Protein AF-0000000075691808 (afdb_homodimer)

Secondary structure (DSSP, 8-state):
-------TT-SEEEEEESS--GGG---TT---SEEEEEESS-EEE-TTTTTT-TT--EEEEEEEEEEE-TTSEES-TT--EEEEEEEEEEEE-TT-EES---SEEEE-TTEEE-TTSEE--TT--EEEE-TT-----GGGEET-TT--EEE-/-------TT-SEEEEEESS--GGG---TT---SEEEEEESS-EEE-TTTTTT-TT--EEEEEEEEEEE-TTSEES-TT--EEEEEEEEEEEE-TT-EES---SEEEE-TTEEE-TTSEE--TT--EEEE-TT-----GGGEET-TT--EEE-

Sequence (304 aa):
MSYLPKFSKLDSIAIYSNSDISDLLNFKGFQAKDIFISTSSPLTIHNGTFNNMKKLNSLIIKSNKIVFKEGSVVNCKELVTFDPSSDDAVVFEANSIKNIGILEFKIQPNFQLEIGSFSKCSELENITLARGVTTFSGGYFLDCEKMRNVKTMSYLPKFSKLDSIAIYSNSDISDLLNFKGFQAKDIFISTSSPLTIHNGTFNNMKKLNSLIIKSNKIVFKEGSVVNCKELVTFDPSSDDAVVFEANSIKNIGILEFKIQPNFQLEIGSFSKCSELENITLARGVTTFSGGYFLDCEKMRNVKT

Radius of gyration: 23.04 Å; Cα contacts (8 Å, |Δi|>4): 943; chains: 2; bounding box: 29×69×46 Å

Foldseek 3Di:
DLDPPLQLPAAEDEEEEADECQVNAACQNRAYQEYHYEYAAEHEQDARRAEQNQRHAADEYEYQEYEQDANRHENNANHAHDHYDHPAAYEQDANSHENYNHQEDEDEQRYHADFNSYECNQNHAEYEYDPNNDDDDPRSYYNNVNHDYYYD/DPPPDQLLPAAEDEEEEQDECQVVAACQNHAYQEYHYEYAAEHEQDARRAEQNQRHAADEYEYQEYEQDANRHENNANHAHDHYDHPAAYEQDANSHENYNHQEEEDEQRYHADFNSYECNQNHAEYEYDPNRDDDDPRSYYNNVNHDYYYD

Nearest PDB structures (foldseek):
  3v47-assembly1_B  TM=4.851E-01  e=1.013E+00  Danio rerio
  5z14-assembly1_B  TM=5.023E-01  e=1.382E+00  Homo sapiens
  3w3k-assembly1_A  TM=5.464E-01  e=3.516E+00  Homo sapiens
  3v47-assembly1_B  TM=4.722E-01  e=3.526E-01  Danio rerio
  3w3k-assembly1_A  TM=5.091E-01  e=1.746E+00  Homo sapiens

Structure (mmCIF, N/CA/C/O backbone):
data_AF-000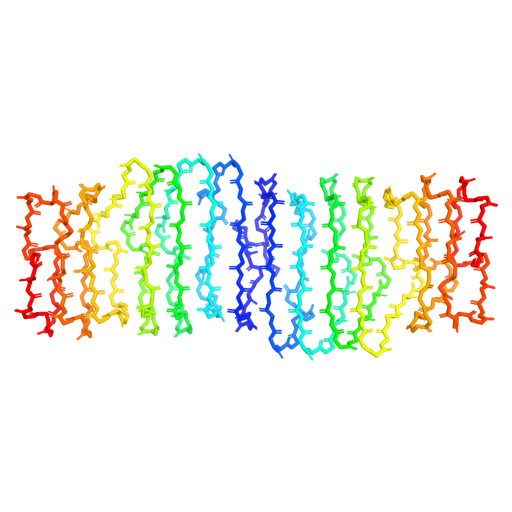0000075691808-model_v1
#
loop_
_entity.id
_entity.type
_entity.pdbx_description
1 polymer 'Surface antigen BspA-like'
#
loop_
_atom_site.group_PDB
_atom_site.id
_atom_site.type_symbol
_atom_site.label_atom_id
_atom_site.label_alt_id
_atom_site.label_comp_id
_atom_site.label_asym_id
_atom_site.label_entity_id
_atom_site.label_seq_id
_atom_site.pdbx_PDB_ins_code
_atom_site.Cartn_x
_atom_site.Cartn_y
_atom_site.Cartn_z
_atom_site.occupancy
_atom_site.B_iso_or_equiv
_atom_site.auth_seq_id
_atom_site.auth_comp_id
_atom_site.auth_asym_id
_atom_site.auth_atom_id
_atom_site.pdbx_PDB_model_num
ATOM 1 N N . MET A 1 1 ? 9.656 -9.461 12.188 1 26.88 1 MET A N 1
ATOM 2 C CA . MET A 1 1 ? 8.312 -9.734 11.68 1 26.88 1 MET A CA 1
ATOM 3 C C . MET A 1 1 ? 7.594 -8.438 11.328 1 26.88 1 MET A C 1
ATOM 5 O O . MET A 1 1 ? 7.324 -7.609 12.195 1 26.88 1 MET A O 1
ATOM 9 N N . SER A 1 2 ? 7.961 -7.82 10.227 1 33.53 2 SER A N 1
ATOM 10 C CA . SER A 1 2 ? 7.629 -6.551 9.586 1 33.53 2 SER A CA 1
ATOM 11 C C . SER A 1 2 ? 6.133 -6.438 9.32 1 33.53 2 SER A C 1
ATOM 13 O O . SER A 1 2 ? 5.598 -7.145 8.469 1 33.53 2 SER A O 1
ATOM 15 N N . TYR A 1 3 ? 5.281 -6.477 10.375 1 33.66 3 TYR A N 1
ATOM 16 C CA . TYR A 1 3 ? 3.826 -6.598 10.344 1 33.66 3 TYR A CA 1
ATOM 17 C C . TYR A 1 3 ? 3.199 -5.477 9.531 1 33.66 3 TYR A C 1
ATOM 19 O O . TYR A 1 3 ? 3.518 -4.301 9.727 1 33.66 3 TYR A O 1
ATOM 27 N N . LEU A 1 4 ? 3.031 -5.641 8.297 1 43.03 4 LEU A N 1
ATOM 28 C CA . LEU A 1 4 ? 1.992 -4.789 7.727 1 43.03 4 LEU A CA 1
ATOM 29 C C . LEU A 1 4 ? 0.822 -4.641 8.695 1 43.03 4 LEU A C 1
ATOM 31 O O . LEU A 1 4 ? 0.415 -5.605 9.336 1 43.03 4 LEU A O 1
ATOM 35 N N . PRO A 1 5 ? 0.653 -3.469 9.25 1 45 5 PRO A N 1
ATOM 36 C CA . PRO A 1 5 ? -0.492 -3.369 10.156 1 45 5 PRO A CA 1
ATOM 37 C C . PRO A 1 5 ? -1.674 -4.227 9.719 1 45 5 PRO A C 1
ATOM 39 O O . PRO A 1 5 ? -1.776 -4.582 8.539 1 45 5 PRO A O 1
ATOM 42 N N . LYS A 1 6 ? -2.172 -5.035 10.797 1 48.06 6 LYS A N 1
ATOM 43 C CA . LYS A 1 6 ? -3.402 -5.805 10.641 1 48.06 6 LYS A CA 1
ATOM 44 C C . LYS A 1 6 ? -4.453 -5.012 9.867 1 48.06 6 LYS A C 1
ATOM 46 O O . LYS A 1 6 ? -5.074 -4.098 10.414 1 48.06 6 LYS A O 1
ATOM 51 N N . PHE A 1 7 ? -4.23 -4.789 8.469 1 51.69 7 PHE A N 1
ATOM 52 C CA . PHE A 1 7 ? -5.062 -4.047 7.535 1 51.69 7 PHE A CA 1
ATOM 53 C C . PHE A 1 7 ? -6.363 -4.789 7.258 1 51.69 7 PHE A C 1
ATOM 55 O O . PHE A 1 7 ? -6.797 -4.895 6.109 1 51.69 7 PHE A O 1
ATOM 62 N N . SER A 1 8 ? -6.977 -5.402 8.375 1 55.66 8 SER A N 1
ATOM 63 C CA . SER A 1 8 ? -8.203 -6.168 8.18 1 55.66 8 SER A CA 1
ATOM 64 C C . SER A 1 8 ? -9.273 -5.328 7.496 1 55.66 8 SER A C 1
ATOM 66 O O . SER A 1 8 ? -10.32 -5.848 7.094 1 55.66 8 SER A O 1
ATOM 68 N N . LYS A 1 9 ? -8.891 -4.082 7.219 1 65.44 9 LYS A N 1
ATOM 69 C CA . LYS A 1 9 ? -10.008 -3.295 6.719 1 65.44 9 LYS A CA 1
ATOM 70 C C . LYS A 1 9 ? -9.609 -2.48 5.492 1 65.44 9 LYS A C 1
ATOM 72 O O . LYS A 1 9 ? -10.273 -1.509 5.137 1 65.44 9 LYS A O 1
ATOM 77 N N . LEU A 1 10 ? -8.586 -2.994 4.777 1 81.88 10 LEU A N 1
ATOM 78 C CA . LEU A 1 10 ? -8.172 -2.209 3.621 1 81.88 10 LEU A CA 1
ATOM 79 C C . LEU A 1 10 ? -8.836 -2.721 2.348 1 81.88 10 LEU A C 1
ATOM 81 O O . LEU A 1 10 ? -9.109 -3.918 2.225 1 81.88 10 LEU A O 1
ATOM 85 N N . ASP A 1 11 ? -9.258 -1.823 1.478 1 89.5 11 ASP A N 1
ATOM 86 C CA . ASP A 1 11 ? -9.844 -2.242 0.209 1 89.5 11 ASP A CA 1
ATOM 87 C C . ASP A 1 11 ? -8.766 -2.576 -0.815 1 89.5 11 ASP A C 1
ATOM 89 O O . ASP A 1 11 ? -8.727 -3.686 -1.35 1 89.5 11 ASP A O 1
ATOM 93 N N . SER A 1 12 ? -7.902 -1.617 -1.017 1 93.88 12 SER A N 1
ATOM 94 C CA . SER A 1 12 ? -6.844 -1.866 -1.991 1 93.88 12 SER A CA 1
ATOM 95 C C . SER A 1 12 ? -5.496 -1.371 -1.483 1 93.88 12 SER A C 1
ATOM 97 O O . SER A 1 12 ? -5.422 -0.343 -0.806 1 93.88 12 SER A O 1
ATOM 99 N N . ILE A 1 13 ? -4.484 -2.119 -1.791 1 91.75 13 ILE A N 1
ATOM 100 C CA . ILE A 1 13 ? -3.109 -1.702 -1.533 1 91.75 13 ILE A CA 1
ATOM 101 C C . ILE A 1 13 ? -2.262 -1.909 -2.787 1 91.75 13 ILE A C 1
ATOM 103 O O . ILE A 1 13 ? -2.393 -2.928 -3.469 1 91.75 13 ILE A O 1
ATOM 107 N N . ALA A 1 14 ? -1.524 -0.911 -3.107 1 93.44 14 ALA A N 1
ATOM 108 C CA . ALA A 1 14 ? -0.555 -0.998 -4.195 1 93.44 14 ALA A CA 1
ATOM 109 C C . ALA A 1 14 ? 0.857 -0.698 -3.699 1 93.44 14 ALA A C 1
ATOM 111 O O . ALA A 1 14 ? 1.073 0.277 -2.977 1 93.44 14 ALA A O 1
ATOM 112 N N . ILE A 1 15 ? 1.809 -1.571 -4.066 1 92.56 15 ILE A N 1
ATOM 113 C CA . ILE A 1 15 ? 3.205 -1.435 -3.664 1 92.56 15 ILE A CA 1
ATOM 114 C C . ILE A 1 15 ? 4.094 -1.371 -4.902 1 92.56 15 ILE A C 1
ATOM 116 O O . ILE A 1 15 ? 4.004 -2.229 -5.785 1 92.56 15 ILE A O 1
ATOM 120 N N . TYR A 1 16 ? 4.902 -0.389 -4.941 1 93.38 16 TYR A N 1
ATOM 121 C CA . TYR A 1 16 ? 5.91 -0.248 -5.988 1 93.38 16 TYR A CA 1
ATOM 122 C C . TYR A 1 16 ? 7.309 -0.177 -5.391 1 93.38 16 TYR A C 1
ATOM 124 O O . TYR A 1 16 ? 7.535 0.525 -4.402 1 93.38 16 TYR A O 1
ATOM 132 N N . SER A 1 17 ? 8.219 -1.007 -5.957 1 92.62 17 SER A N 1
ATOM 133 C CA . SER A 1 17 ? 9.594 -0.989 -5.477 1 92.62 17 SER A CA 1
ATOM 134 C C . SER A 1 17 ? 10.578 -1.231 -6.613 1 92.62 17 SER A C 1
ATOM 136 O O . SER A 1 17 ? 10.234 -1.864 -7.617 1 92.62 17 SER A O 1
ATOM 138 N N . ASN A 1 18 ? 11.727 -0.662 -6.434 1 90 18 ASN A N 1
ATOM 139 C CA . ASN A 1 18 ? 12.805 -0.974 -7.363 1 90 18 ASN A CA 1
ATOM 140 C C . ASN A 1 18 ? 13.773 -1.995 -6.777 1 90 18 ASN A C 1
ATOM 142 O O . ASN A 1 18 ? 14.688 -2.457 -7.465 1 90 18 ASN A O 1
ATOM 146 N N . SER A 1 19 ? 13.508 -2.307 -5.543 1 88.25 19 SER A N 1
ATOM 147 C CA . SER A 1 19 ? 14.391 -3.24 -4.852 1 88.25 19 SER A CA 1
ATOM 148 C C . SER A 1 19 ? 13.68 -4.555 -4.543 1 88.25 19 SER A C 1
ATOM 150 O O . SER A 1 19 ? 12.484 -4.695 -4.812 1 88.25 19 SER A O 1
ATOM 152 N N . ASP A 1 20 ? 14.516 -5.562 -4.145 1 90.06 20 ASP A N 1
ATOM 153 C CA . ASP A 1 20 ? 13.953 -6.824 -3.684 1 90.06 20 ASP A CA 1
ATOM 154 C C . ASP A 1 20 ? 13.172 -6.637 -2.385 1 90.06 20 ASP A C 1
ATOM 156 O O . ASP A 1 20 ? 13.727 -6.199 -1.375 1 90.06 20 ASP A O 1
ATOM 160 N N . ILE A 1 21 ? 11.852 -6.969 -2.5 1 88.69 21 ILE A N 1
ATOM 161 C CA . ILE A 1 21 ? 11.031 -6.777 -1.312 1 88.69 21 ILE A CA 1
ATOM 162 C C . ILE A 1 21 ? 10.5 -8.125 -0.833 1 88.69 21 ILE A C 1
ATOM 164 O O . ILE A 1 21 ? 9.492 -8.188 -0.117 1 88.69 21 ILE A O 1
ATOM 168 N N . SER A 1 22 ? 11.156 -9.219 -1.211 1 91.25 22 SER A N 1
ATOM 169 C CA . SER A 1 22 ? 10.703 -10.57 -0.905 1 91.25 22 SER A CA 1
ATOM 170 C C . SER A 1 22 ? 10.531 -10.766 0.597 1 91.25 22 SER A C 1
ATOM 172 O O . SER A 1 22 ? 9.523 -11.32 1.042 1 91.25 22 SER A O 1
ATOM 174 N N . ASP A 1 23 ? 11.43 -10.312 1.334 1 86.75 23 ASP A N 1
ATOM 175 C CA . ASP A 1 23 ? 11.453 -10.57 2.77 1 86.75 23 ASP A CA 1
ATOM 176 C C . ASP A 1 23 ? 10.555 -9.594 3.523 1 86.75 23 ASP A C 1
ATOM 178 O O . ASP A 1 23 ? 10.359 -9.727 4.734 1 86.75 23 ASP A O 1
ATOM 182 N N . LEU A 1 24 ? 10 -8.688 2.75 1 81.69 24 LEU A N 1
ATOM 183 C CA . LEU A 1 24 ? 9.195 -7.656 3.391 1 81.69 24 LEU A CA 1
ATOM 184 C C . LEU A 1 24 ? 7.707 -7.98 3.27 1 81.69 24 LEU A C 1
ATOM 186 O O . LEU A 1 24 ? 6.883 -7.426 4.004 1 81.69 24 LEU A O 1
ATOM 190 N N . LEU A 1 25 ? 7.406 -8.797 2.363 1 84.88 25 LEU A N 1
ATOM 191 C CA . LEU A 1 25 ? 6 -9.07 2.086 1 84.88 25 LEU A CA 1
ATOM 192 C C . LEU A 1 25 ? 5.438 -10.094 3.068 1 84.88 25 LEU A C 1
ATOM 194 O O . LEU A 1 25 ? 5.953 -11.211 3.17 1 84.88 25 LEU A O 1
ATOM 198 N N . ASN A 1 26 ? 4.418 -9.734 3.805 1 84.62 26 ASN A N 1
ATOM 199 C CA . ASN A 1 26 ? 3.643 -10.617 4.664 1 84.62 26 ASN A CA 1
ATOM 200 C C . ASN A 1 26 ? 2.201 -10.141 4.809 1 84.62 26 ASN A C 1
ATOM 202 O O . ASN A 1 26 ? 1.918 -9.242 5.602 1 84.62 26 ASN A O 1
ATOM 206 N N . PHE A 1 27 ? 1.309 -10.781 4.164 1 84.81 27 PHE A N 1
ATOM 207 C CA . PHE A 1 27 ? -0.092 -10.375 4.145 1 84.81 27 PHE A CA 1
ATOM 208 C C . PHE A 1 27 ? -0.962 -11.391 4.871 1 84.81 27 PHE A C 1
ATOM 210 O O . PHE A 1 27 ? -2.188 -11.375 4.742 1 84.81 27 PHE A O 1
ATOM 217 N N . LYS A 1 28 ? -0.277 -12.227 5.574 1 82.5 28 LYS A N 1
ATOM 218 C CA . LYS A 1 28 ? -1.015 -13.297 6.238 1 82.5 28 LYS A CA 1
ATOM 219 C C . LYS A 1 28 ? -2.135 -12.734 7.109 1 82.5 28 LYS A C 1
ATOM 221 O O . LYS A 1 28 ? -1.884 -11.938 8.016 1 82.5 28 LYS A O 1
ATOM 226 N N . GLY A 1 29 ? -3.346 -13.164 6.785 1 76.25 29 GLY A N 1
ATOM 227 C CA . GLY A 1 29 ? -4.492 -12.773 7.59 1 76.25 29 GLY A CA 1
ATOM 228 C C . GLY A 1 29 ? -4.957 -11.352 7.316 1 76.25 29 GLY A C 1
ATOM 229 O O . GLY A 1 29 ? -5.855 -10.852 7.996 1 76.25 29 GLY A O 1
ATOM 230 N N . PHE A 1 30 ? -4.34 -10.727 6.406 1 76.69 30 PHE A N 1
ATOM 231 C CA . PHE A 1 30 ? -4.762 -9.383 6.023 1 76.69 30 PHE A CA 1
ATOM 232 C C . PHE A 1 30 ? -6.105 -9.422 5.309 1 76.69 30 PHE A C 1
ATOM 234 O O . PHE A 1 30 ? -6.43 -10.406 4.633 1 76.69 30 PHE A O 1
ATOM 241 N N . GLN A 1 31 ? -6.898 -8.445 5.531 1 80.62 31 GLN A N 1
ATOM 242 C CA . GLN A 1 31 ? -8.227 -8.43 4.938 1 80.62 31 GLN A CA 1
ATOM 243 C C . GLN A 1 31 ? -8.312 -7.406 3.809 1 80.62 31 GLN A C 1
ATOM 245 O O . GLN A 1 31 ? -9.266 -6.625 3.746 1 80.62 31 GLN A O 1
ATOM 250 N N . ALA A 1 32 ? -7.375 -7.324 2.924 1 86.88 32 ALA A N 1
ATOM 251 C CA . ALA A 1 32 ? -7.457 -6.477 1.738 1 86.88 32 ALA A CA 1
ATOM 252 C C . ALA A 1 32 ? -8.195 -7.184 0.606 1 86.88 32 ALA A C 1
ATOM 254 O O . ALA A 1 32 ? -8.094 -8.406 0.455 1 86.88 32 ALA A O 1
ATOM 255 N N . LYS A 1 33 ? -8.914 -6.383 -0.136 1 92.81 33 LYS A N 1
ATOM 256 C CA . LYS A 1 33 ? -9.672 -6.93 -1.261 1 92.81 33 LYS A CA 1
ATOM 257 C C . LYS A 1 33 ? -8.797 -7.023 -2.512 1 92.81 33 LYS A C 1
ATOM 259 O O . LYS A 1 33 ? -8.828 -8.031 -3.219 1 92.81 33 LYS A O 1
ATOM 264 N N . ASP A 1 34 ? -8.062 -5.898 -2.791 1 95.88 34 ASP A N 1
ATOM 265 C CA . ASP A 1 34 ? -7.211 -5.859 -3.975 1 95.88 34 ASP A CA 1
ATOM 266 C C . ASP A 1 34 ? -5.762 -5.551 -3.598 1 95.88 34 ASP A C 1
ATOM 268 O O . ASP A 1 34 ? -5.496 -4.586 -2.879 1 95.88 34 ASP A O 1
ATOM 272 N N . ILE A 1 35 ? -4.844 -6.363 -4.031 1 95.12 35 ILE A N 1
ATOM 273 C CA . ILE A 1 35 ? -3.418 -6.141 -3.803 1 95.12 35 ILE A CA 1
ATOM 274 C C . ILE A 1 35 ? -2.684 -6.07 -5.141 1 95.12 35 ILE A C 1
ATOM 276 O O . ILE A 1 35 ? -2.85 -6.949 -5.992 1 95.12 35 ILE A O 1
ATOM 280 N N . PHE A 1 36 ? -2.043 -5.02 -5.352 1 97.31 36 PHE A N 1
ATOM 281 C CA . PHE A 1 36 ? -1.165 -4.828 -6.5 1 97.31 36 PHE A CA 1
ATOM 282 C C . PHE A 1 36 ? 0.281 -4.656 -6.051 1 97.31 36 PHE A C 1
ATOM 284 O O . PHE A 1 36 ? 0.581 -3.805 -5.215 1 97.31 36 PHE A O 1
ATOM 291 N N . ILE A 1 37 ? 1.238 -5.5 -6.594 1 95.75 37 ILE A N 1
ATOM 292 C CA . ILE A 1 37 ? 2.662 -5.41 -6.285 1 95.75 37 ILE A CA 1
ATOM 293 C C . ILE A 1 37 ? 3.463 -5.312 -7.582 1 95.75 37 ILE A C 1
ATOM 295 O O . ILE A 1 37 ? 3.291 -6.129 -8.492 1 95.75 37 ILE A O 1
ATOM 299 N N . SER A 1 38 ? 4.316 -4.359 -7.707 1 96.94 38 SER A N 1
ATOM 300 C CA . SER A 1 38 ? 5.223 -4.219 -8.844 1 96.94 38 SER A CA 1
ATOM 301 C C . SER A 1 38 ? 6.645 -3.92 -8.383 1 96.94 38 SER A C 1
ATOM 303 O O . SER A 1 38 ? 6.871 -2.961 -7.641 1 96.94 38 SER A O 1
ATOM 305 N N . THR A 1 39 ? 7.609 -4.734 -8.742 1 95.56 39 THR A N 1
ATOM 306 C CA . THR A 1 39 ? 9.016 -4.5 -8.438 1 95.56 39 THR A CA 1
ATOM 307 C C . THR A 1 39 ? 9.891 -4.824 -9.648 1 95.56 39 THR A C 1
ATOM 309 O O . THR A 1 39 ? 9.539 -5.684 -10.461 1 95.56 39 THR A O 1
ATOM 312 N N . SER A 1 40 ? 10.977 -4.109 -9.828 1 95.12 40 SER A N 1
ATOM 313 C CA . SER A 1 40 ? 11.914 -4.363 -10.922 1 95.12 40 SER A CA 1
ATOM 314 C C . SER A 1 40 ? 12.938 -5.422 -10.531 1 95.12 40 SER A C 1
ATOM 316 O O . SER A 1 40 ? 13.797 -5.789 -11.336 1 95.12 40 SER A O 1
ATOM 318 N N . SER A 1 41 ? 12.891 -5.91 -9.359 1 94.69 41 SER A N 1
ATOM 319 C CA . SER A 1 41 ? 13.773 -6.941 -8.836 1 94.69 41 SER A CA 1
ATOM 320 C C . SER A 1 41 ? 13.062 -8.289 -8.742 1 94.69 41 SER A C 1
ATOM 322 O O . SER A 1 41 ? 11.836 -8.344 -8.742 1 94.69 41 SER A O 1
ATOM 324 N N . PRO A 1 42 ? 13.906 -9.367 -8.766 1 97.44 42 PRO A N 1
ATOM 325 C CA . PRO A 1 42 ? 13.266 -10.664 -8.562 1 97.44 42 PRO A CA 1
ATOM 326 C C . PRO A 1 42 ? 12.461 -10.727 -7.262 1 97.44 42 PRO A C 1
ATOM 328 O O . PRO A 1 42 ? 12.875 -10.148 -6.254 1 97.44 42 PRO A O 1
ATOM 331 N N . LEU A 1 43 ? 11.375 -11.344 -7.352 1 97.25 43 LEU A N 1
ATOM 332 C CA . LEU A 1 43 ? 10.461 -11.414 -6.215 1 97.25 43 LEU A CA 1
ATOM 333 C C . LEU A 1 43 ? 10.172 -12.859 -5.836 1 97.25 43 LEU A C 1
ATOM 335 O O . LEU A 1 43 ? 9.719 -13.648 -6.672 1 97.25 43 LEU A O 1
ATOM 339 N N . THR A 1 44 ? 10.508 -13.195 -4.652 1 98.44 44 THR A N 1
ATOM 340 C CA . THR A 1 44 ? 10.117 -14.484 -4.09 1 98.44 44 THR A CA 1
ATOM 341 C C . THR A 1 44 ? 8.945 -14.312 -3.125 1 98.44 44 THR A C 1
ATOM 343 O O . THR A 1 44 ? 9.023 -13.531 -2.174 1 98.44 44 THR A O 1
ATOM 346 N N . ILE A 1 45 ? 7.832 -14.938 -3.434 1 97.88 45 ILE A N 1
ATOM 347 C CA . ILE A 1 45 ? 6.715 -15.008 -2.496 1 97.88 45 ILE A CA 1
ATOM 348 C C . ILE A 1 45 ? 6.902 -16.203 -1.56 1 97.88 45 ILE A C 1
ATOM 350 O O . ILE A 1 45 ? 6.73 -17.359 -1.967 1 97.88 45 ILE A O 1
ATOM 354 N N . HIS A 1 46 ? 7.133 -15.914 -0.329 1 96.69 46 HIS A N 1
ATOM 355 C CA . HIS A 1 46 ? 7.496 -16.953 0.629 1 96.69 46 HIS A CA 1
ATOM 356 C C . HIS A 1 46 ? 6.262 -17.641 1.19 1 96.69 46 HIS A C 1
ATOM 358 O O . HIS A 1 46 ? 5.137 -17.188 0.979 1 96.69 46 HIS A O 1
ATOM 364 N N . ASN A 1 47 ? 6.586 -18.75 1.874 1 97.62 47 ASN A N 1
ATOM 365 C CA . ASN A 1 47 ? 5.523 -19.469 2.557 1 97.62 47 ASN A CA 1
ATOM 366 C C . ASN A 1 47 ? 4.719 -18.562 3.475 1 97.62 47 ASN A C 1
ATOM 368 O O . ASN A 1 47 ? 5.289 -17.75 4.211 1 97.62 47 ASN A O 1
ATOM 372 N N . GLY A 1 48 ? 3.412 -18.562 3.229 1 95.88 48 GLY A N 1
ATOM 373 C CA . GLY A 1 48 ? 2.518 -17.875 4.148 1 95.88 48 GLY A CA 1
ATOM 374 C C . GLY A 1 48 ? 2.236 -16.453 3.742 1 95.88 48 GLY A C 1
ATOM 375 O O . GLY A 1 48 ? 1.396 -15.781 4.348 1 95.88 48 GLY A O 1
ATOM 376 N N . THR A 1 49 ? 2.846 -15.922 2.707 1 93.12 49 THR A N 1
ATOM 377 C CA . THR A 1 49 ? 2.773 -14.508 2.369 1 93.12 49 THR A CA 1
ATOM 378 C C . THR A 1 49 ? 1.324 -14.07 2.178 1 93.12 49 THR A C 1
ATOM 380 O O . THR A 1 49 ? 0.903 -13.039 2.717 1 93.12 49 THR A O 1
ATOM 383 N N . PHE A 1 50 ? 0.463 -14.898 1.471 1 94.69 50 PHE A N 1
ATOM 384 C CA . PHE A 1 50 ? -0.924 -14.531 1.213 1 94.69 50 PHE A CA 1
ATOM 385 C C . PHE A 1 50 ? -1.877 -15.555 1.81 1 94.69 50 PHE A C 1
ATOM 387 O O . PHE A 1 50 ? -2.922 -15.852 1.227 1 94.69 50 PHE A O 1
ATOM 394 N N . ASN A 1 51 ? -1.502 -16.141 2.961 1 95.06 51 ASN A N 1
ATOM 395 C CA . ASN A 1 51 ? -2.314 -17.203 3.537 1 95.06 51 ASN A CA 1
ATOM 396 C C . ASN A 1 51 ? -3.523 -16.641 4.281 1 95.06 51 ASN A C 1
ATOM 398 O O . 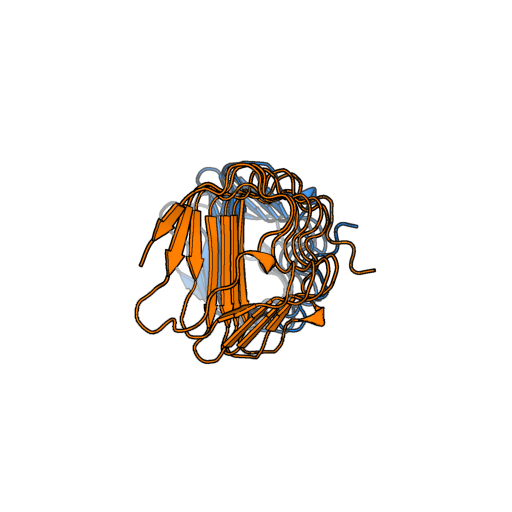ASN A 1 51 ? -3.406 -15.664 5.023 1 95.06 51 ASN A O 1
ATOM 402 N N . ASN A 1 52 ? -4.691 -17.25 4.074 1 94.5 52 ASN A N 1
ATOM 403 C CA . ASN A 1 52 ? -5.93 -17.016 4.809 1 94.5 52 ASN A CA 1
ATOM 404 C C . ASN A 1 52 ? -6.434 -15.594 4.605 1 94.5 52 ASN A C 1
ATOM 406 O O . ASN A 1 52 ? -6.902 -14.953 5.551 1 94.5 52 ASN A O 1
ATOM 410 N N . MET A 1 53 ? -6.215 -15.125 3.428 1 91.5 53 MET A N 1
ATOM 411 C CA . MET A 1 53 ? -6.816 -13.844 3.051 1 91.5 53 MET A CA 1
ATOM 412 C C . MET A 1 53 ? -8.219 -14.047 2.492 1 91.5 53 MET A C 1
ATOM 414 O O . MET A 1 53 ? -8.406 -14.109 1.275 1 91.5 53 MET A O 1
ATOM 418 N N . LYS A 1 54 ? -9.188 -14.102 3.342 1 91 54 LYS A N 1
ATOM 419 C CA . LYS A 1 54 ? -10.539 -14.562 3.031 1 91 54 LYS A CA 1
ATOM 420 C C . LYS A 1 54 ? -11.266 -13.555 2.145 1 91 54 LYS A C 1
ATOM 422 O O . LYS A 1 54 ? -12.188 -13.922 1.409 1 91 54 LYS A O 1
ATOM 427 N N . LYS A 1 55 ? -10.797 -12.32 2.213 1 91.75 55 LYS A N 1
ATOM 428 C CA . LYS A 1 55 ? -11.516 -11.297 1.465 1 91.75 55 LYS A CA 1
ATOM 429 C C . LYS A 1 55 ? -10.758 -10.906 0.195 1 91.75 55 LYS A C 1
ATOM 431 O O . LYS A 1 55 ? -11.25 -10.109 -0.603 1 91.75 55 LYS A O 1
ATOM 436 N N . LEU A 1 56 ? -9.609 -11.477 -0.057 1 94.62 56 LEU A N 1
ATOM 437 C CA . LEU A 1 56 ? -8.805 -11.109 -1.218 1 94.62 56 LEU A CA 1
ATOM 438 C C . LEU A 1 56 ? -9.492 -11.539 -2.512 1 94.62 56 LEU A C 1
ATOM 440 O O . LEU A 1 56 ? -9.742 -12.727 -2.725 1 94.62 56 LEU A O 1
ATOM 444 N N . ASN A 1 57 ? -9.766 -10.531 -3.361 1 97.25 57 ASN A N 1
ATOM 445 C CA . ASN A 1 57 ? -10.461 -10.781 -4.621 1 97.25 57 ASN A CA 1
ATOM 446 C C . ASN A 1 57 ? -9.508 -10.719 -5.809 1 97.25 57 ASN A C 1
ATOM 448 O O . ASN A 1 57 ? -9.664 -11.469 -6.773 1 97.25 57 ASN A O 1
ATOM 452 N N . SER A 1 58 ? -8.578 -9.797 -5.699 1 98.19 58 SER A N 1
ATOM 453 C CA . SER A 1 58 ? -7.648 -9.586 -6.809 1 98.19 58 SER A CA 1
ATOM 454 C C . SER A 1 58 ? -6.211 -9.484 -6.312 1 98.19 58 SER A C 1
ATOM 456 O O . SER A 1 58 ? -5.914 -8.719 -5.391 1 98.19 58 SER A O 1
ATOM 458 N N . LEU A 1 59 ? -5.34 -10.328 -6.883 1 98.25 59 LEU A N 1
ATOM 459 C CA . LEU A 1 59 ? -3.902 -10.312 -6.637 1 98.25 59 LEU A CA 1
ATOM 460 C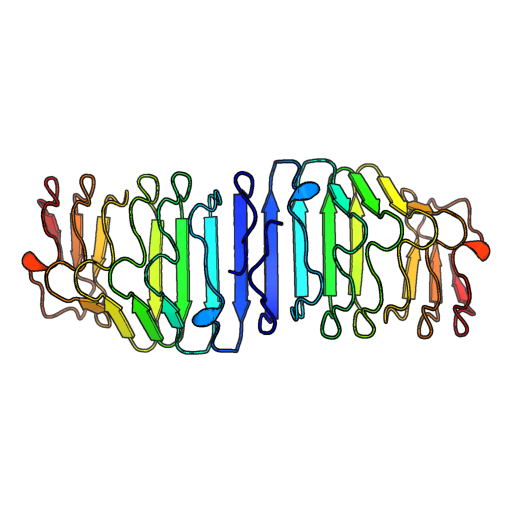 C . LEU A 1 59 ? -3.125 -10.188 -7.941 1 98.25 59 LEU A C 1
ATOM 462 O O . LEU A 1 59 ? -3.066 -11.141 -8.727 1 98.25 59 LEU A O 1
ATOM 466 N N . ILE A 1 60 ? -2.562 -9.008 -8.203 1 98.69 60 ILE A N 1
ATOM 467 C CA . ILE A 1 60 ? -1.773 -8.734 -9.398 1 98.69 60 ILE A CA 1
ATOM 468 C C . ILE A 1 60 ? -0.32 -8.477 -9.008 1 98.69 60 ILE A C 1
ATOM 470 O O . ILE A 1 60 ? -0.039 -7.598 -8.188 1 98.69 60 ILE A O 1
ATOM 474 N N . ILE A 1 61 ? 0.592 -9.234 -9.539 1 98.69 61 ILE A N 1
ATOM 475 C CA . ILE A 1 61 ? 2.012 -9.125 -9.227 1 98.69 61 ILE A CA 1
ATOM 476 C C . ILE A 1 61 ? 2.818 -8.992 -10.516 1 98.69 61 ILE A C 1
ATOM 478 O O . ILE A 1 61 ? 2.641 -9.773 -11.453 1 98.69 61 ILE A O 1
ATOM 482 N N . LYS A 1 62 ? 3.67 -8.031 -10.578 1 98.56 62 LYS A N 1
ATOM 483 C CA . LYS A 1 62 ? 4.605 -7.832 -11.68 1 98.56 62 LYS A CA 1
ATOM 484 C C . LYS A 1 62 ? 6.043 -7.754 -11.18 1 98.56 62 LYS A C 1
ATOM 486 O O . LYS A 1 62 ? 6.34 -7.012 -10.242 1 98.56 62 LYS A O 1
ATOM 491 N N . SER A 1 63 ? 6.867 -8.531 -11.711 1 98.31 63 SER A N 1
ATOM 492 C CA . SER A 1 63 ? 8.289 -8.539 -11.383 1 98.31 63 SER A CA 1
ATOM 493 C C . SER A 1 63 ? 9.117 -9.109 -12.531 1 98.31 63 SER A C 1
ATOM 495 O O . SER A 1 63 ? 8.57 -9.633 -13.5 1 98.31 63 SER A O 1
ATOM 497 N N . ASN A 1 64 ? 10.398 -8.82 -12.492 1 97.56 64 ASN A N 1
ATOM 498 C CA . ASN A 1 64 ? 11.234 -9.398 -13.539 1 97.56 64 ASN A CA 1
ATOM 499 C C . ASN A 1 64 ? 11.273 -10.922 -13.461 1 97.56 64 ASN A C 1
ATOM 501 O O . ASN A 1 64 ? 11.367 -11.602 -14.484 1 97.56 64 ASN A O 1
ATOM 505 N N . LYS A 1 65 ? 11.203 -11.43 -12.289 1 98.62 65 LYS A N 1
ATOM 506 C CA . LYS A 1 65 ? 11.07 -12.852 -12.008 1 98.62 65 LYS A CA 1
ATOM 507 C C . LYS A 1 65 ? 10.266 -13.086 -10.727 1 98.62 65 LYS A C 1
ATOM 509 O O . LYS A 1 65 ? 10.469 -12.391 -9.727 1 98.62 65 LYS A O 1
ATOM 514 N N . ILE A 1 66 ? 9.328 -14.047 -10.781 1 98.81 66 ILE A N 1
ATOM 515 C CA . ILE A 1 66 ? 8.523 -14.352 -9.602 1 98.81 66 ILE A CA 1
ATOM 516 C C . ILE A 1 66 ? 8.688 -15.828 -9.234 1 98.81 66 ILE A C 1
ATOM 518 O O . ILE A 1 66 ? 8.625 -16.703 -10.102 1 98.81 66 ILE A O 1
ATOM 522 N N . VAL A 1 67 ? 8.945 -16.062 -7.984 1 98.94 67 VAL A N 1
ATOM 523 C CA . VAL A 1 67 ? 8.945 -17.438 -7.477 1 98.94 67 VAL A CA 1
ATOM 524 C C . VAL A 1 67 ? 7.906 -17.578 -6.371 1 98.94 67 VAL A C 1
ATOM 526 O O . VAL A 1 67 ? 7.992 -16.922 -5.34 1 98.94 67 VAL A O 1
ATOM 529 N N . PHE A 1 68 ? 6.906 -18.422 -6.617 1 98.94 68 PHE A N 1
ATOM 530 C CA . PHE A 1 68 ? 5.973 -18.797 -5.566 1 98.94 68 PHE A CA 1
ATOM 531 C C . PHE A 1 68 ? 6.457 -20.047 -4.832 1 98.94 68 PHE A C 1
ATOM 533 O O . PHE A 1 68 ? 6.473 -21.141 -5.398 1 98.94 68 PHE A O 1
ATOM 540 N N . LYS A 1 69 ? 6.766 -19.859 -3.568 1 98.81 69 LYS A N 1
ATOM 541 C CA . LYS A 1 69 ? 7.215 -21 -2.754 1 98.81 69 LYS A CA 1
ATOM 542 C C . LYS A 1 69 ? 6.031 -21.828 -2.264 1 98.81 69 LYS A C 1
ATOM 544 O O . LYS A 1 69 ? 4.883 -21.391 -2.357 1 98.81 69 LYS A O 1
ATOM 549 N N . GLU A 1 70 ? 6.383 -22.984 -1.778 1 98.69 70 GLU A N 1
ATOM 550 C CA . GLU A 1 70 ? 5.352 -23.844 -1.201 1 98.69 70 GLU A CA 1
ATOM 551 C C . GLU A 1 70 ? 4.523 -23.078 -0.165 1 98.69 70 GLU A C 1
ATOM 553 O O . GLU A 1 70 ? 5.074 -22.391 0.689 1 98.69 70 GLU A O 1
ATOM 558 N N . GLY A 1 71 ? 3.209 -23.062 -0.349 1 98.62 71 GLY A N 1
ATOM 559 C CA . GLY A 1 71 ? 2.297 -22.5 0.628 1 98.62 71 GLY A CA 1
ATOM 560 C C . GLY A 1 71 ? 2.223 -20.984 0.562 1 98.62 71 GLY A C 1
ATOM 561 O O . GLY A 1 71 ? 1.798 -20.328 1.521 1 98.62 71 GLY A O 1
ATOM 562 N N . SER A 1 72 ? 2.6 -20.359 -0.49 1 98.12 72 SER A N 1
ATOM 563 C CA . SER A 1 72 ? 2.699 -18.906 -0.551 1 98.12 72 SER A CA 1
ATOM 564 C C . SER A 1 72 ? 1.323 -18.266 -0.686 1 98.12 72 SER A C 1
ATOM 566 O O . SER A 1 72 ? 1.08 -17.188 -0.141 1 98.12 72 SER A O 1
ATOM 568 N N . VAL A 1 73 ? 0.32 -18.906 -1.422 1 98.31 73 VAL A N 1
ATOM 569 C CA . VAL A 1 73 ? -1.039 -18.391 -1.598 1 98.31 73 VAL A CA 1
ATOM 570 C C . VAL A 1 73 ? -2.043 -19.5 -1.261 1 98.31 73 VAL A C 1
ATOM 572 O O . VAL A 1 73 ? -2.367 -20.328 -2.107 1 98.31 73 VAL A O 1
ATOM 575 N N . VAL A 1 74 ? -2.512 -19.422 -0.006 1 98.25 74 VAL A N 1
ATOM 576 C CA . VAL A 1 74 ? -3.311 -20.547 0.484 1 98.25 74 VAL A CA 1
ATOM 577 C C . VAL A 1 74 ? -4.598 -20.031 1.118 1 98.25 74 VAL A C 1
ATOM 579 O O . VAL A 1 74 ? -4.574 -19.047 1.87 1 98.25 74 VAL A O 1
ATOM 582 N N . ASN A 1 75 ? -5.719 -20.609 0.821 1 97.81 75 ASN A N 1
ATOM 583 C CA . ASN A 1 75 ? -7.012 -20.375 1.457 1 97.81 75 ASN A CA 1
ATOM 584 C C . ASN A 1 75 ? -7.508 -18.953 1.218 1 97.81 75 ASN A C 1
ATOM 586 O O . ASN A 1 75 ? -7.973 -18.297 2.145 1 97.81 75 ASN A O 1
ATOM 590 N N . CYS A 1 76 ? -7.332 -18.516 -0.015 1 97 76 CYS A N 1
ATOM 591 C CA . CYS A 1 76 ? -7.941 -17.281 -0.5 1 97 76 CYS A CA 1
ATOM 592 C C . CYS A 1 76 ? -9.148 -17.578 -1.382 1 97 76 CYS A C 1
ATOM 594 O O . CYS A 1 76 ? -9.109 -17.344 -2.592 1 97 76 CYS A O 1
ATOM 596 N N . LYS A 1 77 ? -10.172 -17.984 -0.792 1 96.5 77 LYS A N 1
ATOM 597 C CA . LYS A 1 77 ? -11.297 -18.594 -1.496 1 96.5 77 LYS A CA 1
ATOM 598 C C . LYS A 1 77 ? -12.031 -17.578 -2.357 1 96.5 77 LYS A C 1
ATOM 600 O O . LYS A 1 77 ? -12.719 -17.938 -3.314 1 96.5 77 LYS A O 1
ATOM 605 N N . GLU A 1 78 ? -11.898 -16.297 -2.031 1 96.69 78 GLU A N 1
ATOM 606 C CA . GLU A 1 78 ? -12.578 -15.273 -2.811 1 96.69 78 GLU A CA 1
ATOM 607 C C . GLU A 1 78 ? -11.664 -14.695 -3.885 1 96.69 78 GLU A C 1
ATOM 609 O O . GLU A 1 78 ? -12.055 -13.773 -4.605 1 96.69 78 GLU A O 1
ATOM 614 N N . LEU A 1 79 ? -10.5 -15.227 -4.062 1 98 79 LEU A N 1
ATOM 615 C CA . LEU A 1 79 ? -9.539 -14.75 -5.051 1 98 79 LEU A CA 1
ATOM 616 C C . LEU A 1 79 ? -9.922 -15.227 -6.449 1 98 79 LEU A C 1
ATOM 618 O O . LEU A 1 79 ? -9.648 -16.375 -6.82 1 98 79 LEU A O 1
ATOM 622 N N . VAL A 1 80 ? -10.414 -14.336 -7.23 1 97.81 80 VAL A N 1
ATOM 623 C CA . VAL A 1 80 ? -10.883 -14.727 -8.555 1 97.81 80 VAL A CA 1
ATOM 624 C C . VAL A 1 80 ? -9.945 -14.18 -9.625 1 97.81 80 VAL A C 1
ATOM 626 O O . VAL A 1 80 ? -9.914 -14.688 -10.75 1 97.81 80 VAL A O 1
ATOM 629 N N . THR A 1 81 ? -9.305 -13.016 -9.312 1 98.25 81 THR A N 1
ATOM 630 C CA . THR A 1 81 ? -8.305 -12.469 -10.219 1 98.25 81 THR A CA 1
ATOM 631 C C . THR A 1 81 ? -6.898 -12.711 -9.68 1 98.25 81 THR A C 1
ATOM 633 O O . THR A 1 81 ? -6.48 -12.086 -8.711 1 98.25 81 THR A O 1
ATOM 636 N N . PHE A 1 82 ? -6.254 -13.711 -10.203 1 98.69 82 PHE A N 1
ATOM 637 C CA . PHE A 1 82 ? -4.867 -14.055 -9.898 1 98.69 82 PHE A CA 1
ATOM 638 C C . PHE A 1 82 ? -3.988 -13.914 -11.133 1 98.69 82 PHE A C 1
ATOM 640 O O . PHE A 1 82 ? -4.02 -14.766 -12.023 1 98.69 82 PHE A O 1
ATOM 647 N N . ASP A 1 83 ? -3.145 -12.828 -11.164 1 98.62 83 ASP A N 1
ATOM 648 C CA . ASP A 1 83 ? -2.436 -12.469 -12.383 1 98.62 83 ASP A CA 1
ATOM 649 C C . ASP A 1 83 ? -0.97 -12.148 -12.094 1 98.62 83 ASP A C 1
ATOM 651 O O . ASP A 1 83 ? -0.614 -10.984 -11.883 1 98.62 83 ASP A O 1
ATOM 655 N N . PRO A 1 84 ? -0.149 -13.164 -12 1 98.81 84 PRO A N 1
ATOM 656 C CA . PRO A 1 84 ? 1.299 -12.938 -11.969 1 98.81 84 PRO A CA 1
ATOM 657 C C . PRO A 1 84 ? 1.891 -12.75 -13.367 1 98.81 84 PRO A C 1
ATOM 659 O O . PRO A 1 84 ? 1.566 -13.5 -14.289 1 98.81 84 PRO A O 1
ATOM 662 N N . SER A 1 85 ? 2.705 -11.742 -13.5 1 98.5 85 SER A N 1
ATOM 663 C CA . SER A 1 85 ? 3.336 -11.461 -14.781 1 98.5 85 SER A CA 1
ATOM 664 C C . SER A 1 85 ? 4.824 -11.172 -14.617 1 98.5 85 SER A C 1
ATOM 666 O O . SER A 1 85 ? 5.223 -10.492 -13.672 1 98.5 85 SER A O 1
ATOM 668 N N . SER A 1 86 ? 5.621 -11.758 -15.461 1 98.56 86 SER A N 1
ATOM 669 C CA . SER A 1 86 ? 7.07 -11.555 -15.438 1 98.56 86 SER A CA 1
ATOM 670 C C . SER A 1 86 ? 7.648 -11.578 -16.844 1 98.56 86 SER A C 1
ATOM 672 O O . SER A 1 86 ? 7.152 -12.297 -17.719 1 98.56 86 SER A O 1
ATOM 674 N N . ASP A 1 87 ? 8.742 -10.766 -17 1 95.25 87 ASP A N 1
ATOM 675 C CA . ASP A 1 87 ? 9.445 -10.781 -18.281 1 95.25 87 ASP A CA 1
ATOM 676 C C . ASP A 1 87 ? 10.352 -12 -18.391 1 95.25 87 ASP A C 1
ATOM 678 O O . ASP A 1 87 ? 10.688 -12.422 -19.5 1 95.25 87 ASP A O 1
ATOM 682 N N . ASP A 1 88 ? 10.688 -12.539 -17.297 1 97.94 88 ASP A N 1
ATOM 683 C CA . ASP A 1 88 ? 11.617 -13.672 -17.281 1 97.94 88 ASP A CA 1
ATOM 684 C C . ASP A 1 88 ? 10.883 -14.977 -17 1 97.94 88 ASP A C 1
ATOM 686 O O . ASP A 1 88 ? 10.547 -15.727 -17.906 1 97.94 88 ASP A O 1
ATOM 690 N N . ALA A 1 89 ? 10.5 -15.164 -15.766 1 98.69 89 ALA A N 1
ATOM 691 C CA . ALA A 1 89 ? 9.852 -16.438 -15.438 1 98.69 89 ALA A CA 1
ATOM 692 C C . ALA A 1 89 ? 8.938 -16.281 -14.227 1 98.69 89 ALA A C 1
ATOM 694 O O . ALA A 1 89 ? 9.203 -15.477 -13.336 1 98.69 89 ALA A O 1
ATOM 695 N N . VAL A 1 90 ? 7.848 -17.031 -14.234 1 98.81 90 VAL A N 1
ATOM 696 C CA . VAL A 1 90 ? 7.027 -17.266 -13.055 1 98.81 90 VAL A CA 1
ATOM 697 C C . VAL A 1 90 ? 7.109 -18.734 -12.656 1 98.81 90 VAL A C 1
ATOM 699 O O . VAL A 1 90 ? 6.68 -19.609 -13.406 1 98.81 90 VAL A O 1
ATOM 702 N N . VAL A 1 91 ? 7.691 -18.969 -11.484 1 98.94 91 VAL A N 1
ATOM 703 C CA . VAL A 1 91 ? 7.918 -20.328 -11 1 98.94 91 VAL A CA 1
ATOM 704 C C . VAL A 1 91 ? 6.895 -20.656 -9.914 1 98.94 91 VAL A C 1
ATOM 706 O O . VAL A 1 91 ? 6.762 -19.938 -8.93 1 98.94 91 VAL A O 1
ATOM 709 N N . PHE A 1 92 ? 6.168 -21.734 -10.109 1 98.88 92 PHE A N 1
ATOM 710 C CA . PHE A 1 92 ? 5.25 -22.25 -9.109 1 98.88 92 PHE A CA 1
ATOM 711 C C . PHE A 1 92 ? 5.777 -23.562 -8.523 1 98.88 92 PHE A C 1
ATOM 713 O O . PHE A 1 92 ? 5.719 -24.609 -9.172 1 98.88 92 PHE A O 1
ATOM 720 N N . GLU A 1 93 ? 6.223 -23.5 -7.281 1 98.81 93 GLU A N 1
ATOM 721 C CA . GLU A 1 93 ? 6.664 -24.719 -6.613 1 98.81 93 GLU A CA 1
ATOM 722 C C . GLU A 1 93 ? 5.48 -25.609 -6.262 1 98.81 93 GLU A C 1
ATOM 724 O O . GLU A 1 93 ? 4.328 -25.188 -6.328 1 98.81 93 GLU A O 1
ATOM 729 N N . ALA A 1 94 ? 5.816 -26.875 -5.953 1 98.5 94 ALA A N 1
ATOM 730 C CA . ALA A 1 94 ? 4.77 -27.812 -5.539 1 98.5 94 ALA A CA 1
ATOM 731 C C . ALA A 1 94 ? 3.975 -27.25 -4.363 1 98.5 94 ALA A C 1
ATOM 733 O O . ALA A 1 94 ? 4.551 -26.688 -3.424 1 98.5 94 ALA A O 1
ATOM 734 N N . ASN A 1 95 ? 2.617 -27.203 -4.441 1 98.19 95 ASN A N 1
ATOM 735 C CA . ASN A 1 95 ? 1.686 -26.781 -3.402 1 98.19 95 ASN A CA 1
ATOM 736 C C . ASN A 1 95 ? 1.809 -25.281 -3.119 1 98.19 95 ASN A C 1
ATOM 738 O O . ASN A 1 95 ? 1.535 -24.844 -2.006 1 98.19 95 ASN A O 1
ATOM 742 N N . SER A 1 96 ? 2.287 -24.547 -4.055 1 98.81 96 SER A N 1
ATOM 743 C CA . SER A 1 96 ? 2.455 -23.109 -3.818 1 98.81 96 SER A CA 1
ATOM 744 C C . SER A 1 96 ? 1.11 -22.391 -3.781 1 98.81 96 SER A C 1
ATOM 746 O O . SER A 1 96 ? 0.905 -21.484 -2.967 1 98.81 96 SER A O 1
ATOM 748 N N . ILE A 1 97 ? 0.167 -22.812 -4.656 1 98.88 97 ILE A N 1
ATOM 749 C CA . ILE A 1 97 ? -1.162 -22.219 -4.738 1 98.88 97 ILE A CA 1
ATOM 750 C C . ILE A 1 97 ? -2.215 -23.25 -4.328 1 98.88 97 ILE A C 1
ATOM 752 O O . ILE A 1 97 ? -2.34 -24.297 -4.957 1 98.88 97 ILE A O 1
ATOM 756 N N . LYS A 1 98 ? -2.93 -22.953 -3.273 1 98.62 98 LYS A N 1
ATOM 757 C CA . LYS A 1 98 ? -3.863 -23.953 -2.766 1 98.62 98 LYS A CA 1
ATOM 758 C C . LYS A 1 98 ? -5.195 -23.312 -2.379 1 98.62 98 LYS A C 1
ATOM 760 O O . LYS A 1 98 ? -5.227 -22.328 -1.637 1 98.62 98 LYS A O 1
ATOM 765 N N . ASN A 1 99 ? -6.281 -23.828 -2.885 1 98.44 99 ASN A N 1
ATOM 766 C CA . ASN A 1 99 ? -7.625 -23.5 -2.426 1 98.44 99 ASN A CA 1
ATOM 767 C C . ASN A 1 99 ? -7.938 -22.031 -2.627 1 98.44 99 ASN A C 1
ATOM 769 O O . ASN A 1 99 ? -8.336 -21.328 -1.686 1 98.44 99 ASN A O 1
ATOM 773 N N . ILE A 1 100 ? -7.812 -21.531 -3.891 1 98.38 100 ILE A N 1
ATOM 774 C CA . ILE A 1 100 ? -8.203 -20.172 -4.238 1 98.38 100 ILE A CA 1
ATOM 775 C C . ILE A 1 100 ? -9.414 -20.203 -5.164 1 98.38 100 ILE A C 1
ATOM 777 O O . ILE A 1 100 ? -9.836 -21.281 -5.613 1 98.38 100 ILE A O 1
ATOM 781 N N . GLY A 1 101 ? -9.953 -19.094 -5.469 1 97.88 101 GLY A N 1
ATOM 782 C CA . GLY A 1 101 ? -11.289 -19.047 -6.047 1 97.88 101 GLY A CA 1
ATOM 783 C C . GLY A 1 101 ? -11.289 -18.781 -7.539 1 97.88 101 GLY A C 1
ATOM 784 O O . GLY A 1 101 ? -12.305 -18.391 -8.109 1 97.88 101 GLY A O 1
ATOM 785 N N . ILE A 1 102 ? -10.227 -19.016 -8.227 1 97.94 102 ILE A N 1
ATOM 786 C CA . ILE A 1 102 ? -10.156 -18.703 -9.648 1 97.94 102 ILE A CA 1
ATOM 787 C C . ILE A 1 102 ? -11.031 -19.672 -10.438 1 97.94 102 ILE A C 1
ATOM 789 O O . ILE A 1 102 ? -11.117 -20.859 -10.102 1 97.94 102 ILE A O 1
ATOM 793 N N . LEU A 1 103 ? -11.664 -19.219 -11.477 1 97.31 103 LEU A N 1
ATOM 794 C CA . LEU A 1 103 ? -12.5 -20.016 -12.359 1 97.31 103 LEU A CA 1
ATOM 795 C C . LEU A 1 103 ? -11.703 -20.5 -13.57 1 97.31 103 LEU A C 1
ATOM 797 O O . LEU A 1 103 ? -12 -21.547 -14.148 1 97.31 103 LEU A O 1
ATOM 801 N N . GLU A 1 104 ? -10.789 -19.703 -13.977 1 97.06 104 GLU A N 1
ATOM 802 C CA . GLU A 1 104 ? -9.938 -20 -15.125 1 97.06 104 GLU A CA 1
ATOM 803 C C . GLU A 1 104 ? -8.484 -19.641 -14.844 1 97.06 104 GLU A C 1
ATOM 805 O O . GLU A 1 104 ? -8.203 -18.781 -14.008 1 97.06 104 GLU A O 1
ATOM 810 N N . PHE A 1 105 ? -7.57 -20.359 -15.43 1 97.81 105 PHE A N 1
ATOM 811 C CA . PHE A 1 105 ? -6.145 -20.062 -15.336 1 97.81 105 PHE A CA 1
ATOM 812 C C . PHE A 1 105 ? -5.469 -20.219 -16.688 1 97.81 105 PHE A C 1
ATOM 814 O O . PHE A 1 105 ? -5.609 -21.25 -17.359 1 97.81 105 PHE A O 1
ATOM 821 N N . LYS A 1 106 ? -4.844 -19.156 -17.125 1 97.56 106 LYS A N 1
ATOM 822 C CA . LYS A 1 106 ? -4.145 -19.156 -18.406 1 97.56 106 LYS A CA 1
ATOM 823 C C . LYS A 1 106 ? -2.645 -19.375 -18.219 1 97.56 106 LYS A C 1
ATOM 825 O O . LYS A 1 106 ? -1.957 -18.531 -17.641 1 97.56 106 LYS A O 1
ATOM 830 N N . ILE A 1 107 ? -2.158 -20.469 -18.703 1 98.06 107 ILE A N 1
ATOM 831 C CA . ILE A 1 107 ? -0.741 -20.797 -18.594 1 98.06 107 ILE A CA 1
ATOM 832 C C . ILE A 1 107 ? 0.048 -20.062 -19.672 1 98.06 107 ILE A C 1
ATOM 834 O O . ILE A 1 107 ? -0.281 -20.141 -20.859 1 98.06 107 ILE A O 1
ATOM 838 N N . GLN A 1 108 ? 1.022 -19.312 -19.203 1 98.06 108 GLN A N 1
ATOM 839 C CA . GLN A 1 108 ? 1.891 -18.562 -20.094 1 98.06 108 GLN A CA 1
ATOM 840 C C . GLN A 1 108 ? 3.162 -19.344 -20.422 1 98.06 108 GLN A C 1
ATOM 842 O O . GLN A 1 108 ? 3.547 -20.25 -19.672 1 98.06 108 GLN A O 1
ATOM 847 N N . PRO A 1 109 ? 3.85 -19.031 -21.484 1 97.81 109 PRO A N 1
ATOM 848 C CA . PRO A 1 109 ? 5.031 -19.781 -21.891 1 97.81 109 PRO A CA 1
ATOM 849 C C . PRO A 1 109 ? 6.164 -19.719 -20.875 1 97.81 109 PRO A C 1
ATOM 851 O O . PRO A 1 109 ? 6.973 -20.641 -20.781 1 97.81 109 PRO A O 1
ATOM 854 N N . ASN A 1 110 ? 6.176 -18.609 -20.141 1 98.12 110 ASN A N 1
ATOM 855 C CA . ASN A 1 110 ? 7.289 -18.469 -19.219 1 98.12 110 ASN A CA 1
ATOM 856 C C . ASN A 1 110 ? 6.93 -18.984 -17.828 1 98.12 110 ASN A C 1
ATOM 858 O O . ASN A 1 110 ? 7.652 -18.734 -16.859 1 98.12 110 ASN A O 1
ATOM 862 N N . PHE A 1 111 ? 5.828 -19.703 -17.766 1 98.62 111 PHE A N 1
ATOM 863 C CA . PHE A 1 111 ? 5.477 -20.328 -16.484 1 98.62 111 PHE A CA 1
ATOM 864 C C . PHE A 1 111 ? 6.203 -21.656 -16.297 1 98.62 111 PHE A C 1
ATOM 866 O O . PHE A 1 111 ? 6.34 -22.422 -17.25 1 98.62 111 PHE A O 1
ATOM 873 N N . GLN A 1 112 ? 6.707 -21.844 -15.117 1 98.69 112 GLN A N 1
ATOM 874 C CA . GLN A 1 112 ? 7.262 -23.125 -14.68 1 98.69 112 GLN A CA 1
ATOM 875 C C . GLN A 1 112 ? 6.441 -23.719 -13.547 1 98.69 112 GLN A C 1
ATOM 877 O O . GLN A 1 112 ? 6.484 -23.234 -12.414 1 98.69 112 GLN A O 1
ATOM 882 N N . LEU A 1 113 ? 5.762 -24.75 -13.828 1 98.56 113 LEU A N 1
ATOM 883 C CA . LEU A 1 113 ? 4.855 -25.359 -12.859 1 98.56 113 LEU A CA 1
ATOM 884 C C . LEU A 1 113 ? 5.375 -26.719 -12.414 1 98.56 113 LEU A C 1
ATOM 886 O O . LEU A 1 113 ? 5.668 -27.57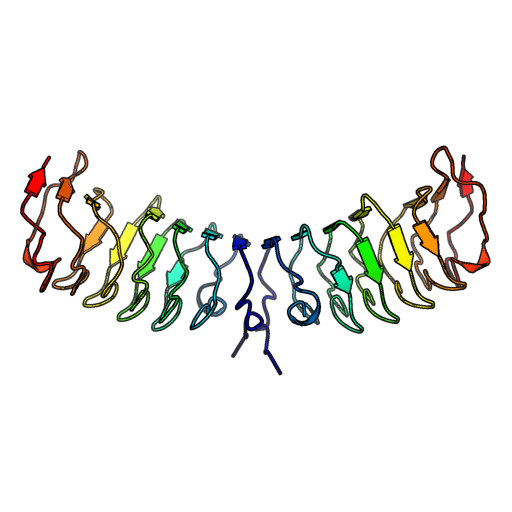8 -13.242 1 98.56 113 LEU A O 1
ATOM 890 N N . GLU A 1 114 ? 5.508 -26.891 -11.18 1 98.31 114 GLU A N 1
ATOM 891 C CA . GLU A 1 114 ? 5.789 -28.203 -10.625 1 98.31 114 GLU A CA 1
ATOM 892 C C . GLU A 1 114 ? 4.504 -29 -10.422 1 98.31 114 GLU A C 1
ATOM 894 O O . GLU A 1 114 ? 3.408 -28.453 -10.438 1 98.31 114 GLU A O 1
ATOM 899 N N . ILE A 1 115 ? 4.645 -30.312 -10.211 1 97.44 115 ILE A N 1
ATOM 900 C CA . ILE A 1 115 ? 3.494 -31.172 -9.961 1 97.44 115 ILE A CA 1
ATOM 901 C C . ILE A 1 115 ? 2.783 -30.719 -8.688 1 97.44 115 ILE A C 1
ATOM 903 O O . ILE A 1 115 ? 3.424 -30.469 -7.668 1 97.44 115 ILE A O 1
ATOM 907 N N . GLY A 1 116 ? 1.505 -30.422 -8.789 1 98.12 116 GLY A N 1
ATOM 908 C CA . GLY A 1 116 ? 0.676 -30.031 -7.66 1 98.12 116 GLY A CA 1
ATOM 909 C C . GLY A 1 116 ? 0.795 -28.562 -7.316 1 98.12 116 GLY A C 1
ATOM 910 O O . GLY A 1 116 ? 0.44 -28.141 -6.211 1 98.12 116 GLY A O 1
ATOM 911 N N . SER A 1 117 ? 1.375 -27.766 -8.195 1 98.31 117 SER A N 1
ATOM 912 C CA . SER A 1 117 ? 1.533 -26.344 -7.902 1 98.31 117 SER A CA 1
ATOM 913 C C . SER A 1 117 ? 0.194 -25.688 -7.57 1 98.31 117 SER A C 1
ATOM 915 O O . SER A 1 117 ? 0.116 -24.828 -6.691 1 98.31 117 SER A O 1
ATOM 917 N N . PHE A 1 118 ? -0.897 -26.188 -8.227 1 98.44 118 PHE A N 1
ATOM 918 C CA . PHE A 1 118 ? -2.258 -25.766 -7.91 1 98.44 118 PHE A CA 1
ATOM 919 C C . PHE A 1 118 ? -3.062 -26.938 -7.344 1 98.44 118 PHE A C 1
ATOM 921 O O . PHE A 1 118 ? -3.258 -27.953 -8.016 1 98.44 118 PHE A O 1
ATOM 928 N N . SER A 1 119 ? -3.473 -26.719 -6.133 1 98.31 119 SER A N 1
ATOM 929 C CA . SER A 1 119 ? -4.215 -27.828 -5.52 1 98.31 119 SER A CA 1
ATOM 930 C C . SER A 1 119 ? -5.504 -27.328 -4.875 1 98.31 119 SER A C 1
ATOM 932 O O . SER A 1 119 ? -5.551 -26.219 -4.336 1 98.31 119 SER A O 1
ATOM 934 N N . LYS A 1 120 ? -6.605 -28.062 -4.938 1 98.12 120 LYS A N 1
ATOM 935 C CA . LYS A 1 120 ? -7.879 -27.859 -4.25 1 98.12 120 LYS A CA 1
ATOM 936 C C . LYS A 1 120 ? -8.539 -26.547 -4.684 1 98.12 120 LYS A C 1
ATOM 938 O O . LYS A 1 120 ? -9.188 -25.875 -3.881 1 98.12 120 LYS A O 1
ATOM 943 N N . CYS A 1 121 ? -8.25 -26.188 -5.922 1 97.88 121 CYS A N 1
ATOM 944 C CA . CYS A 1 121 ? -8.984 -25.062 -6.512 1 97.88 121 CYS A CA 1
ATOM 945 C C . CYS A 1 121 ? -10.336 -25.531 -7.051 1 97.88 121 CYS A C 1
ATOM 947 O O . CYS A 1 121 ? -10.477 -25.766 -8.25 1 97.88 121 CYS A O 1
ATOM 949 N N . SER A 1 122 ? -11.25 -25.562 -6.18 1 96.31 122 SER A N 1
ATOM 950 C CA . SER A 1 122 ? -12.492 -26.297 -6.398 1 96.31 122 SER A CA 1
ATOM 951 C C . SER A 1 122 ? -13.367 -25.625 -7.445 1 96.31 122 SER A C 1
ATOM 953 O O . SER A 1 122 ? -14.266 -26.234 -8.016 1 96.31 122 SER A O 1
ATOM 955 N N . GLU A 1 123 ? -13.117 -24.359 -7.664 1 96.81 123 GLU A N 1
ATOM 956 C CA . GLU A 1 123 ? -13.953 -23.641 -8.617 1 96.81 123 GLU A CA 1
ATOM 957 C C . GLU A 1 123 ? -13.297 -23.578 -9.992 1 96.81 123 GLU A C 1
ATOM 959 O O . GLU A 1 123 ? -13.922 -23.141 -10.961 1 96.81 123 GLU A O 1
ATOM 964 N N . LEU A 1 124 ? -12.062 -23.969 -10.102 1 97.69 124 LEU A N 1
ATOM 965 C CA . LEU A 1 124 ? -11.328 -23.891 -11.359 1 97.69 124 LEU A CA 1
ATOM 966 C C . LEU A 1 124 ? -11.945 -24.812 -12.414 1 97.69 124 LEU A C 1
ATOM 968 O O . LEU A 1 124 ? -11.922 -26.031 -12.258 1 97.69 124 LEU A O 1
ATOM 972 N N . GLU A 1 125 ? -12.398 -24.234 -13.492 1 96.25 125 GLU A N 1
ATOM 973 C CA . GLU A 1 125 ? -13.094 -25 -14.531 1 96.25 125 GLU A CA 1
ATOM 974 C C . GLU A 1 125 ? -12.266 -25.078 -15.805 1 96.25 125 GLU A C 1
ATOM 976 O O . GLU A 1 125 ? -12.266 -26.109 -16.484 1 96.25 125 GLU A O 1
ATOM 981 N N . ASN A 1 126 ? -11.602 -23.984 -16.125 1 96.62 126 ASN A N 1
ATOM 982 C CA . ASN A 1 126 ? -10.969 -23.891 -17.438 1 96.62 126 ASN A CA 1
ATOM 983 C C . ASN A 1 126 ? -9.477 -23.594 -17.328 1 96.62 126 ASN A C 1
ATOM 985 O O . ASN A 1 126 ? -9.07 -22.703 -16.562 1 96.62 126 ASN A O 1
ATOM 989 N N . ILE A 1 127 ? -8.688 -24.359 -18.062 1 97.31 127 ILE A N 1
ATOM 990 C CA . ILE A 1 127 ? -7.277 -24.047 -18.281 1 97.31 127 ILE A CA 1
ATOM 991 C C . ILE A 1 127 ? -7.047 -23.641 -19.734 1 97.31 127 ILE A C 1
ATOM 993 O O . ILE A 1 127 ? -7.508 -24.328 -20.656 1 97.31 127 ILE A O 1
ATOM 997 N N . THR A 1 128 ? -6.484 -22.531 -19.906 1 96.75 128 THR A N 1
ATOM 998 C CA . THR A 1 128 ? -6.105 -22.078 -21.234 1 96.75 128 THR A CA 1
ATOM 999 C C . THR A 1 128 ? -4.59 -22.078 -21.391 1 96.75 128 THR A C 1
ATOM 1001 O O . THR A 1 128 ? -3.873 -21.594 -20.516 1 96.75 128 THR A O 1
ATOM 1004 N N . LEU A 1 129 ? -4.066 -22.609 -22.516 1 97.44 129 LEU A N 1
ATOM 1005 C CA . LEU A 1 129 ? -2.648 -22.547 -22.844 1 97.44 129 LEU A CA 1
ATOM 1006 C C . LEU A 1 129 ? -2.363 -21.391 -23.812 1 97.44 129 LEU A C 1
ATOM 1008 O O . LEU A 1 129 ? -2.893 -21.359 -24.922 1 97.44 129 LEU A O 1
ATOM 1012 N N . ALA A 1 130 ? -1.634 -20.469 -23.312 1 96.88 130 ALA A N 1
ATOM 1013 C CA . ALA A 1 130 ? -1.277 -19.344 -24.172 1 96.88 130 ALA A CA 1
ATOM 1014 C C . ALA A 1 130 ? -0.421 -19.812 -25.344 1 96.88 130 ALA A C 1
ATOM 1016 O O . ALA A 1 130 ? 0.155 -20.891 -25.312 1 96.88 130 ALA A O 1
ATOM 1017 N N . ARG A 1 131 ? -0.402 -19.016 -26.312 1 96.75 131 ARG A N 1
ATOM 1018 C CA . ARG A 1 131 ? 0.464 -19.312 -27.453 1 96.75 131 ARG A CA 1
ATOM 1019 C C . ARG A 1 131 ? 1.915 -19.469 -27.016 1 96.75 131 ARG A C 1
ATOM 1021 O O . ARG A 1 131 ? 2.422 -18.656 -26.234 1 96.75 131 ARG A O 1
ATOM 1028 N N . GLY A 1 132 ? 2.541 -20.578 -27.453 1 96.62 132 GLY A N 1
ATOM 1029 C CA . GLY A 1 132 ? 3.941 -20.781 -27.109 1 96.62 132 GLY A CA 1
ATOM 1030 C C . GLY A 1 132 ? 4.145 -21.781 -25.984 1 96.62 132 GLY A C 1
ATOM 1031 O O . GLY A 1 132 ? 5.266 -22.234 -25.75 1 96.62 132 GLY A O 1
ATOM 1032 N N . VAL A 1 133 ? 2.996 -22.078 -25.359 1 96.19 133 VAL A N 1
ATOM 1033 C CA . VAL A 1 133 ? 3.09 -23.109 -24.328 1 96.19 133 VAL A CA 1
ATOM 1034 C C . VAL A 1 133 ? 3.193 -24.484 -24.984 1 96.19 133 VAL A C 1
ATOM 1036 O O . VAL A 1 133 ? 2.324 -24.875 -25.766 1 96.19 133 VAL A O 1
ATOM 1039 N N . THR A 1 134 ? 4.18 -25.266 -24.594 1 92.31 134 THR A N 1
ATOM 1040 C CA . THR A 1 134 ? 4.434 -26.5 -25.328 1 92.31 134 THR A CA 1
ATOM 1041 C C . THR A 1 134 ? 4.227 -27.719 -24.422 1 92.31 134 THR A C 1
ATOM 1043 O O . THR A 1 134 ? 4.184 -28.859 -24.891 1 92.31 134 THR A O 1
ATOM 1046 N N . THR A 1 135 ? 4.191 -27.469 -23.203 1 91.31 135 THR A N 1
ATOM 1047 C CA . THR A 1 135 ? 4.043 -28.578 -22.266 1 91.31 135 THR A CA 1
ATOM 1048 C C . THR A 1 135 ? 2.904 -28.328 -21.281 1 91.31 135 THR A C 1
ATOM 1050 O O . THR A 1 135 ? 2.699 -27.188 -20.859 1 91.31 135 THR A O 1
ATOM 1053 N N . PHE A 1 136 ? 2.09 -29.344 -21.047 1 93.5 136 PHE A N 1
ATOM 1054 C CA . PHE A 1 136 ? 1.037 -29.297 -20.031 1 93.5 136 PHE A CA 1
ATOM 1055 C C . PHE A 1 136 ? 0.912 -30.641 -19.328 1 93.5 136 PHE A C 1
ATOM 1057 O O . PHE A 1 136 ? 1.073 -31.703 -19.953 1 93.5 136 PHE A O 1
ATOM 1064 N N . SER A 1 137 ? 0.762 -30.562 -18.047 1 93.88 137 SER A N 1
ATOM 1065 C CA . SER A 1 137 ? 0.433 -31.734 -17.25 1 93.88 137 SER A CA 1
ATOM 1066 C C . SER A 1 137 ? -0.767 -31.469 -16.344 1 93.88 137 SER A C 1
ATOM 1068 O O . SER A 1 137 ? -0.81 -30.453 -15.641 1 93.88 137 SER A O 1
ATOM 1070 N N . GLY A 1 138 ? -1.741 -32.375 -16.375 1 93.06 138 GLY A N 1
ATOM 1071 C CA . GLY A 1 138 ? -2.854 -32.281 -15.445 1 93.06 138 GLY A CA 1
ATOM 1072 C C . GLY A 1 138 ? -2.426 -32.375 -14 1 93.06 138 GLY A C 1
ATOM 1073 O O . GLY A 1 138 ? -3.15 -31.953 -13.094 1 93.06 138 GLY A O 1
ATOM 1074 N N . GLY A 1 139 ? -1.205 -32.906 -13.836 1 96.19 139 GLY A N 1
ATOM 1075 C CA . GLY A 1 139 ? -0.661 -33.062 -12.492 1 96.19 139 GLY A CA 1
ATOM 1076 C C . GLY A 1 139 ? -0.361 -31.734 -11.812 1 96.19 139 GLY A C 1
ATOM 1077 O O . GLY A 1 139 ? -0.138 -31.688 -10.602 1 96.19 139 GLY A O 1
ATOM 1078 N N . TYR A 1 140 ? -0.333 -30.688 -12.531 1 96.94 140 TYR A N 1
ATOM 1079 C CA . TYR A 1 140 ? -0.138 -29.375 -11.914 1 96.94 140 TYR A CA 1
ATOM 1080 C C . TYR A 1 140 ? -1.321 -29 -11.031 1 96.94 140 TYR A C 1
ATOM 1082 O O . TYR A 1 140 ? -1.172 -28.25 -10.07 1 96.94 140 TYR A O 1
ATOM 1090 N N . PHE A 1 141 ? -2.492 -29.609 -11.367 1 97.5 141 PHE A N 1
ATOM 1091 C CA . PHE A 1 141 ? -3.752 -29.25 -10.734 1 97.5 141 PHE A CA 1
ATOM 1092 C C . PHE A 1 141 ? -4.352 -30.438 -9.992 1 97.5 141 PHE A C 1
ATOM 1094 O O . PHE A 1 141 ? -5.184 -31.156 -10.539 1 97.5 141 PHE A O 1
ATOM 1101 N N . LEU A 1 142 ? -3.955 -30.547 -8.758 1 97.38 142 LEU A N 1
ATOM 1102 C CA . LEU A 1 142 ? -4.41 -31.688 -7.965 1 97.38 142 LEU A CA 1
ATOM 1103 C C . LEU A 1 142 ? -5.703 -31.344 -7.227 1 97.38 142 LEU A C 1
ATOM 1105 O O . LEU A 1 142 ? -5.816 -30.281 -6.621 1 97.38 142 LEU A O 1
ATOM 1109 N N . ASP A 1 143 ? -6.738 -32.219 -7.312 1 97.19 143 ASP A N 1
ATOM 1110 C CA . ASP A 1 143 ? -8 -32.094 -6.59 1 97.19 143 ASP A CA 1
ATOM 1111 C C . ASP A 1 143 ? -8.773 -30.859 -7.043 1 97.19 143 ASP A C 1
ATOM 1113 O O . ASP A 1 143 ? -9.391 -30.172 -6.227 1 97.19 143 ASP A O 1
ATOM 1117 N N . CYS A 1 144 ? -8.562 -30.469 -8.25 1 96.56 144 CYS A N 1
ATOM 1118 C CA . CYS A 1 144 ? -9.375 -29.438 -8.898 1 96.56 144 CYS A CA 1
ATOM 1119 C C . CYS A 1 144 ? -10.555 -30.062 -9.633 1 96.56 144 CYS A C 1
ATOM 1121 O O . CYS A 1 144 ? -10.508 -30.25 -10.852 1 96.56 144 CYS A O 1
ATOM 1123 N N . GLU A 1 145 ? -11.555 -30.266 -8.945 1 95.25 145 GLU A N 1
ATOM 1124 C CA . GLU A 1 145 ? -12.602 -31.203 -9.32 1 95.25 145 GLU A CA 1
ATOM 1125 C C . GLU A 1 145 ? -13.406 -30.703 -10.508 1 95.25 145 GLU A C 1
ATOM 1127 O O . GLU A 1 145 ? -13.961 -31.484 -11.273 1 95.25 145 GLU A O 1
ATOM 1132 N N . LYS A 1 146 ? -13.484 -29.453 -10.594 1 95.25 146 LYS A N 1
ATOM 1133 C CA . LYS A 1 146 ? -14.32 -28.906 -11.664 1 95.25 146 LYS A CA 1
ATOM 1134 C C . LYS A 1 146 ? -13.508 -28.703 -12.938 1 95.25 146 LYS A C 1
ATOM 1136 O O . LYS A 1 146 ? -14.062 -28.375 -13.992 1 95.25 146 LYS A O 1
ATOM 1141 N N . MET A 1 147 ? -12.211 -28.906 -12.766 1 91.81 147 MET A N 1
ATOM 1142 C CA . MET A 1 147 ? -11.359 -28.656 -13.93 1 91.81 147 MET A CA 1
ATOM 1143 C C . MET A 1 147 ? -11.625 -29.688 -15.031 1 91.81 147 MET A C 1
ATOM 1145 O O . MET A 1 147 ? -11.43 -30.875 -14.82 1 91.81 147 MET A O 1
ATOM 1149 N N . ARG A 1 148 ? -12.219 -29.266 -16.25 1 86 148 ARG A N 1
ATOM 1150 C CA . ARG A 1 148 ? -12.586 -30.234 -17.281 1 86 148 ARG A CA 1
ATOM 1151 C C . ARG A 1 148 ? -12.086 -29.797 -18.641 1 86 148 ARG A C 1
ATOM 1153 O O . ARG A 1 148 ? -11.977 -30.609 -19.562 1 86 148 ARG A O 1
ATOM 1160 N N . ASN A 1 149 ? -11.75 -28.5 -18.656 1 90.25 149 ASN A N 1
ATOM 1161 C CA . ASN A 1 149 ? -11.453 -27.984 -20 1 90.25 149 ASN A CA 1
ATOM 1162 C C . ASN A 1 149 ? -10.039 -27.422 -20.078 1 90.25 149 ASN A C 1
ATOM 1164 O O . ASN A 1 149 ? -9.633 -26.625 -19.219 1 90.25 149 ASN A O 1
ATOM 1168 N N . VAL A 1 150 ? -9.305 -27.969 -20.922 1 90 150 VAL A N 1
ATOM 1169 C CA . VAL A 1 150 ? -8.016 -27.406 -21.281 1 90 150 VAL A CA 1
ATOM 1170 C C . VAL A 1 150 ? -8.047 -26.906 -22.734 1 90 150 VAL A C 1
ATOM 1172 O O . VAL A 1 150 ? -8.344 -27.672 -23.656 1 90 150 VAL A O 1
ATOM 1175 N N . LYS A 1 151 ? -7.957 -25.766 -22.922 1 88.75 151 LYS A N 1
ATOM 1176 C CA . LYS A 1 151 ? -8.016 -25.172 -24.25 1 88.75 151 LYS A CA 1
ATOM 1177 C C . LYS A 1 151 ? -6.668 -24.594 -24.656 1 88.75 151 LYS A C 1
ATOM 1179 O O . LYS A 1 151 ? -5.887 -24.172 -23.812 1 88.75 151 LYS A O 1
ATOM 1184 N N . THR A 1 152 ? -6.398 -24.5 -25.984 1 86.56 152 THR A N 1
ATOM 1185 C CA . THR A 1 152 ? -5.203 -23.875 -26.547 1 86.56 152 THR A CA 1
ATOM 1186 C C . THR A 1 152 ? -5.559 -22.578 -27.266 1 86.56 152 THR A C 1
ATOM 1188 O O . THR A 1 152 ? -6.664 -22.438 -27.797 1 86.56 152 THR A O 1
ATOM 1191 N N . MET B 1 1 ? 1.663 -4.746 18.938 1 24.22 1 MET B N 1
ATOM 1192 C CA . MET B 1 1 ? 2.625 -3.891 18.25 1 24.22 1 MET B CA 1
ATOM 1193 C C . MET B 1 1 ? 2.859 -4.375 16.828 1 24.22 1 MET B C 1
ATOM 1195 O O . MET B 1 1 ? 3.285 -5.512 16.609 1 24.22 1 MET B O 1
ATOM 1199 N N . SER B 1 2 ? 1.929 -4.051 15.922 1 30.05 2 SER B N 1
ATOM 1200 C CA . SER B 1 2 ? 1.759 -4.379 14.516 1 30.05 2 SER B CA 1
ATOM 1201 C C . SER B 1 2 ? 3.016 -4.051 13.719 1 30.05 2 SER B C 1
ATOM 1203 O O . SER B 1 2 ? 3.436 -2.895 13.656 1 30.05 2 SER B O 1
ATOM 1205 N N . TYR B 1 3 ? 4.066 -4.746 13.961 1 29.88 3 TYR B N 1
ATOM 1206 C CA . TYR B 1 3 ? 5.445 -4.547 13.531 1 29.88 3 TYR B CA 1
ATOM 1207 C C . TYR B 1 3 ? 5.52 -4.312 12.031 1 29.88 3 TYR B C 1
ATOM 1209 O O . TYR B 1 3 ? 5.086 -5.156 11.242 1 29.88 3 TYR B O 1
ATOM 1217 N N . LEU B 1 4 ? 5.086 -3.248 11.531 1 38.06 4 LEU B N 1
ATOM 1218 C CA . LEU B 1 4 ? 5.438 -2.916 10.156 1 38.06 4 LEU B CA 1
ATOM 1219 C C . LEU B 1 4 ? 6.906 -3.211 9.883 1 38.06 4 LEU B C 1
ATOM 1221 O O . LEU B 1 4 ? 7.781 -2.766 10.633 1 38.06 4 LEU B O 1
ATOM 1225 N N . PRO B 1 5 ? 7.27 -4.332 9.422 1 39.47 5 PRO B N 1
ATOM 1226 C CA . PRO B 1 5 ? 8.688 -4.543 9.125 1 39.47 5 PRO B CA 1
ATOM 1227 C C . PRO B 1 5 ? 9.344 -3.322 8.484 1 39.47 5 PRO B C 1
ATOM 1229 O O . PRO B 1 5 ? 8.648 -2.443 7.969 1 39.47 5 PRO B O 1
ATOM 1232 N N . LYS B 1 6 ? 10.75 -3.225 8.773 1 46.16 6 LYS B N 1
ATOM 1233 C CA . LYS B 1 6 ? 11.758 -2.301 8.258 1 46.16 6 LYS B CA 1
ATOM 1234 C C . LYS B 1 6 ? 11.648 -2.156 6.746 1 46.16 6 LYS B C 1
ATOM 1236 O O . LYS B 1 6 ? 12.211 -2.963 6 1 46.16 6 LYS B O 1
ATOM 1241 N N . PHE B 1 7 ? 10.422 -1.727 6.168 1 49.34 7 PHE B N 1
ATOM 1242 C CA . PHE B 1 7 ? 10.172 -1.469 4.754 1 49.34 7 PHE B CA 1
ATOM 1243 C C . PHE B 1 7 ? 11.148 -0.429 4.211 1 49.34 7 PHE B C 1
ATOM 1245 O O . PHE B 1 7 ? 10.758 0.45 3.441 1 49.34 7 PHE B O 1
ATOM 1252 N N . SER B 1 8 ? 12.398 -0.434 4.688 1 55.09 8 SER B N 1
ATOM 1253 C CA . SER B 1 8 ? 13.398 0.534 4.25 1 55.09 8 SER B CA 1
ATOM 1254 C C . SER B 1 8 ? 13.57 0.509 2.736 1 55.09 8 SER B C 1
ATOM 1256 O O . SER B 1 8 ? 14.289 1.336 2.176 1 55.09 8 SER B O 1
ATOM 1258 N N . LYS B 1 9 ? 12.672 -0.331 2.131 1 65.06 9 LYS B N 1
ATOM 1259 C CA . LYS B 1 9 ? 13.078 -0.424 0.731 1 65.06 9 LYS B CA 1
ATOM 1260 C C . LYS B 1 9 ? 11.883 -0.241 -0.198 1 65.06 9 LYS B C 1
ATOM 1262 O O . LYS B 1 9 ? 11.953 -0.563 -1.386 1 65.06 9 LYS B O 1
ATOM 1267 N N . LEU B 1 10 ? 10.766 0.388 0.349 1 81.25 10 LEU B N 1
ATOM 1268 C CA . LEU B 1 10 ? 9.641 0.558 -0.56 1 81.25 10 LEU B CA 1
ATOM 1269 C C . LEU B 1 10 ? 9.68 1.927 -1.23 1 81.25 10 LEU B C 1
ATOM 1271 O O . LEU B 1 10 ? 10.102 2.91 -0.617 1 81.25 10 LEU B O 1
ATOM 1275 N N . ASP B 1 11 ? 9.398 1.969 -2.525 1 89.06 11 ASP B N 1
ATOM 1276 C CA . ASP B 1 11 ? 9.375 3.256 -3.217 1 89.06 11 ASP B CA 1
ATOM 1277 C C . ASP B 1 11 ? 8.039 3.959 -3.029 1 89.06 11 ASP B C 1
ATOM 1279 O O . ASP B 1 11 ? 7.984 5.094 -2.555 1 89.06 11 ASP B O 1
ATOM 1283 N N . SER B 1 12 ? 7.004 3.232 -3.367 1 93.75 12 SER B N 1
ATOM 1284 C CA . SER B 1 12 ? 5.688 3.855 -3.23 1 93.75 12 SER B CA 1
ATOM 1285 C C . SER B 1 12 ? 4.672 2.875 -2.656 1 93.75 12 SER B C 1
ATOM 1287 O O . SER B 1 12 ? 4.715 1.681 -2.953 1 93.75 12 SER B O 1
ATOM 1289 N N . ILE B 1 13 ? 3.807 3.389 -1.825 1 91.56 13 ILE B N 1
ATOM 1290 C CA . ILE B 1 13 ? 2.66 2.635 -1.331 1 91.56 13 ILE B CA 1
ATOM 1291 C C . ILE B 1 13 ? 1.391 3.471 -1.479 1 91.56 13 ILE B C 1
ATOM 1293 O O . ILE B 1 13 ? 1.396 4.676 -1.211 1 91.56 13 ILE B O 1
ATOM 1297 N N . ALA B 1 14 ? 0.391 2.852 -2.008 1 93.44 14 ALA B N 1
ATOM 1298 C CA . ALA B 1 14 ? -0.933 3.463 -2.094 1 93.44 14 ALA B CA 1
ATOM 1299 C C . ALA B 1 14 ? -1.976 2.617 -1.368 1 93.44 14 ALA B C 1
ATOM 1301 O O . ALA B 1 14 ? -2.025 1.397 -1.542 1 93.44 14 ALA B O 1
ATOM 1302 N N . ILE B 1 15 ? -2.777 3.283 -0.515 1 92.56 15 ILE B N 1
ATOM 1303 C CA . ILE B 1 15 ? -3.816 2.619 0.267 1 92.56 15 ILE B CA 1
ATOM 1304 C C . ILE B 1 15 ? -5.176 3.244 -0.043 1 92.56 15 ILE B C 1
ATOM 1306 O O . ILE B 1 15 ? -5.332 4.465 0.027 1 92.56 15 ILE B O 1
ATOM 1310 N N . TYR B 1 16 ? -6.082 2.432 -0.369 1 93.38 16 TYR B N 1
ATOM 1311 C CA . TYR B 1 16 ? -7.465 2.844 -0.571 1 93.38 16 TYR B CA 1
ATOM 1312 C C . TYR B 1 16 ? -8.398 2.092 0.366 1 93.38 16 TYR B C 1
ATOM 1314 O O . TYR B 1 16 ? -8.273 0.876 0.535 1 93.38 16 TYR B O 1
ATOM 1322 N N . SER B 1 17 ? -9.273 2.871 1.058 1 92.62 17 SER B N 1
ATOM 1323 C CA . SER B 1 17 ? -10.227 2.24 1.957 1 92.62 17 SER B CA 1
ATOM 1324 C C . SER B 1 17 ? -11.562 2.986 1.958 1 92.62 17 SER B C 1
ATOM 1326 O O . SER B 1 17 ? -11.602 4.188 1.692 1 92.62 17 SER B O 1
ATOM 1328 N N . ASN B 1 18 ? -12.57 2.225 2.186 1 90.06 18 ASN B N 1
ATOM 1329 C CA . ASN B 1 18 ? -13.867 2.855 2.393 1 90.06 18 ASN B CA 1
ATOM 1330 C C . ASN B 1 18 ? -14.211 2.967 3.875 1 90.06 18 ASN B C 1
ATOM 1332 O O . ASN B 1 18 ? -15.211 3.58 4.242 1 90.06 18 ASN B O 1
ATOM 1336 N N . SER B 1 19 ? -13.336 2.375 4.652 1 88.44 19 SER B N 1
ATOM 1337 C CA . SER B 1 19 ? -13.578 2.363 6.09 1 88.44 19 SER B CA 1
ATOM 1338 C C . SER B 1 19 ? -12.547 3.215 6.828 1 88.44 19 SER B C 1
ATOM 1340 O O . SER B 1 19 ? -11.617 3.75 6.219 1 88.44 19 SER B O 1
ATOM 1342 N N . ASP B 1 20 ? -12.883 3.471 8.148 1 90.5 20 ASP B N 1
ATOM 1343 C CA . ASP B 1 20 ? -11.922 4.145 9.016 1 90.5 20 ASP B CA 1
ATOM 1344 C C . ASP B 1 20 ? -10.688 3.277 9.242 1 90.5 20 ASP B C 1
ATOM 1346 O O . ASP B 1 20 ? -10.789 2.166 9.766 1 90.5 20 ASP B O 1
ATOM 1350 N N . ILE B 1 21 ? -9.539 3.854 8.789 1 89.19 21 ILE B N 1
ATOM 1351 C CA . ILE B 1 21 ? -8.312 3.072 8.938 1 89.19 21 ILE B CA 1
ATOM 1352 C C . ILE B 1 21 ? -7.355 3.783 9.883 1 89.19 21 ILE B C 1
ATOM 1354 O O . ILE B 1 21 ? -6.148 3.535 9.859 1 89.19 21 ILE B O 1
ATOM 1358 N N . SER B 1 22 ? -7.871 4.66 10.742 1 91.62 22 SER B N 1
ATOM 1359 C CA . SER B 1 22 ? -7.066 5.48 11.641 1 91.62 22 SER B CA 1
ATOM 1360 C C . SER B 1 22 ? -6.172 4.621 12.531 1 91.62 22 SER B C 1
ATOM 1362 O O . SER B 1 22 ? -4.984 4.91 12.695 1 91.62 22 SER B O 1
ATOM 1364 N N . ASP B 1 23 ? -6.691 3.594 13.031 1 87.19 23 ASP B N 1
ATOM 1365 C CA . ASP B 1 23 ? -5.992 2.781 14.016 1 87.19 23 ASP B CA 1
ATOM 1366 C C . ASP B 1 23 ? -5.062 1.773 13.344 1 87.19 23 ASP B C 1
ATOM 1368 O O . ASP B 1 23 ? -4.301 1.076 14.016 1 87.19 23 ASP B O 1
ATOM 1372 N N . LEU B 1 24 ? -5.129 1.79 12.039 1 81.94 24 LEU B N 1
ATOM 1373 C CA . LEU B 1 24 ? -4.352 0.796 11.312 1 81.94 24 LEU B CA 1
ATOM 1374 C C . LEU B 1 24 ? -3.064 1.407 10.766 1 81.94 24 LEU B C 1
ATOM 1376 O O . LEU B 1 24 ? -2.129 0.684 10.414 1 81.94 24 LEU B O 1
ATOM 1380 N N . LEU B 1 25 ? -3.062 2.682 10.688 1 84.81 25 LEU B N 1
ATOM 1381 C CA . LEU B 1 25 ? -1.927 3.348 10.055 1 84.81 25 LEU B CA 1
ATOM 1382 C C . LEU B 1 25 ? -0.771 3.5 11.039 1 84.81 25 LEU B C 1
ATOM 1384 O O . LEU B 1 25 ? -0.93 4.102 12.102 1 84.81 25 LEU B O 1
ATOM 1388 N N . ASN B 1 26 ? 0.36 2.939 10.719 1 84.38 26 ASN B N 1
ATOM 1389 C CA . ASN B 1 26 ? 1.613 3.129 11.445 1 84.38 26 ASN B CA 1
ATOM 1390 C C . ASN B 1 26 ? 2.818 3.006 10.516 1 84.38 26 ASN B C 1
ATOM 1392 O O . ASN B 1 26 ? 3.258 1.896 10.203 1 84.38 26 ASN B O 1
ATOM 1396 N N . PHE B 1 27 ? 3.404 4.102 10.18 1 84.75 27 PHE B N 1
ATOM 1397 C CA . PHE B 1 27 ? 4.516 4.129 9.234 1 84.75 27 PHE B CA 1
ATOM 1398 C C . PHE B 1 27 ? 5.812 4.52 9.938 1 84.75 27 PHE B C 1
ATOM 1400 O O . PHE B 1 27 ? 6.801 4.859 9.281 1 84.75 27 PHE B O 1
ATOM 1407 N N . LYS B 1 28 ? 5.727 4.477 11.203 1 82.31 28 LYS B N 1
ATOM 1408 C CA . LYS B 1 28 ? 6.891 4.914 11.961 1 82.31 28 LYS B CA 1
ATOM 1409 C C . LYS B 1 28 ? 8.141 4.152 11.539 1 82.31 28 LYS B C 1
ATOM 1411 O O . LYS B 1 28 ? 8.188 2.924 11.617 1 82.31 28 LYS B O 1
ATOM 1416 N N . GLY B 1 29 ? 9.109 4.93 11.078 1 75.69 29 GLY B N 1
ATOM 1417 C CA . GLY B 1 29 ? 10.391 4.332 10.711 1 75.69 29 GLY B CA 1
ATOM 1418 C C . GLY B 1 29 ? 10.359 3.631 9.367 1 75.69 29 GLY B C 1
ATOM 1419 O O . GLY B 1 29 ? 11.336 2.99 8.977 1 75.69 29 GLY B O 1
ATOM 1420 N N . PHE B 1 30 ? 9.273 3.707 8.734 1 76.31 30 PHE B N 1
ATOM 1421 C CA . PHE B 1 30 ? 9.172 3.129 7.398 1 76.31 30 PHE B CA 1
ATOM 1422 C C . PHE B 1 30 ? 9.992 3.934 6.395 1 76.31 30 PHE B C 1
ATOM 1424 O O . PHE B 1 30 ? 10.156 5.145 6.551 1 76.31 30 PHE B O 1
ATOM 1431 N N . GLN B 1 31 ? 10.57 3.266 5.461 1 80.19 31 GLN B N 1
ATOM 1432 C CA . GLN B 1 31 ? 11.422 3.949 4.492 1 80.19 31 GLN B CA 1
ATOM 1433 C C . GLN B 1 31 ? 10.758 4.016 3.123 1 80.19 31 GLN B C 1
ATOM 1435 O O . GLN B 1 31 ? 11.367 3.664 2.111 1 80.19 31 GLN B O 1
ATOM 1440 N N . ALA B 1 32 ? 9.547 4.371 3.014 1 86.81 32 ALA B N 1
ATOM 1441 C CA . ALA B 1 32 ? 8.891 4.613 1.73 1 86.81 32 ALA B CA 1
ATOM 1442 C C . ALA B 1 32 ? 9.141 6.039 1.245 1 86.81 32 ALA B C 1
ATOM 1444 O O . ALA B 1 32 ? 9.211 6.969 2.049 1 86.81 32 ALA B O 1
ATOM 1445 N N . LYS B 1 33 ? 9.273 6.137 -0.063 1 92.62 33 LYS B N 1
ATOM 1446 C CA . LYS B 1 33 ? 9.508 7.449 -0.658 1 92.62 33 LYS B CA 1
ATOM 1447 C C . LYS B 1 33 ? 8.195 8.195 -0.876 1 92.62 33 LYS B C 1
ATOM 1449 O O . LYS B 1 33 ? 8.094 9.391 -0.582 1 92.62 33 LYS B O 1
ATOM 1454 N N . ASP B 1 34 ? 7.199 7.461 -1.463 1 95.81 34 ASP B N 1
ATOM 1455 C CA . ASP B 1 34 ? 5.902 8.07 -1.742 1 95.81 34 ASP B CA 1
ATOM 1456 C C . ASP B 1 34 ? 4.773 7.297 -1.068 1 95.81 34 ASP B C 1
ATOM 1458 O O . ASP B 1 34 ? 4.68 6.074 -1.21 1 95.81 34 ASP B O 1
ATOM 1462 N N . ILE B 1 35 ? 3.941 7.965 -0.311 1 95 35 ILE B N 1
ATOM 1463 C CA . ILE B 1 35 ? 2.781 7.359 0.332 1 95 35 ILE B CA 1
ATOM 1464 C C . ILE B 1 35 ? 1.51 8.078 -0.11 1 95 35 ILE B C 1
ATOM 1466 O O . ILE B 1 35 ? 1.435 9.305 -0.055 1 95 35 ILE B O 1
ATOM 1470 N N . PHE B 1 36 ? 0.651 7.359 -0.656 1 97.31 36 PHE B N 1
ATOM 1471 C CA . PHE B 1 36 ? -0.681 7.836 -1.01 1 97.31 36 PHE B CA 1
ATOM 1472 C C . PHE B 1 36 ? -1.749 7.105 -0.205 1 97.31 36 PHE B C 1
ATOM 1474 O O . PHE B 1 36 ? -1.789 5.875 -0.191 1 97.31 36 PHE B O 1
ATOM 1481 N N . ILE B 1 37 ? -2.66 7.871 0.537 1 95.81 37 ILE B N 1
ATOM 1482 C CA . ILE B 1 37 ? -3.756 7.297 1.31 1 95.81 37 ILE B CA 1
ATOM 1483 C C . ILE B 1 37 ? -5.074 7.957 0.902 1 95.81 37 ILE B C 1
ATOM 1485 O O . ILE B 1 37 ? -5.18 9.188 0.885 1 95.81 37 ILE B O 1
ATOM 1489 N N . SER B 1 38 ? -6.055 7.199 0.569 1 97 38 SER B N 1
ATOM 1490 C CA . SER B 1 38 ? -7.395 7.695 0.271 1 97 38 SER B CA 1
ATOM 1491 C C . SER B 1 38 ? -8.461 6.871 0.985 1 97 38 SER B C 1
ATOM 1493 O O . SER B 1 38 ? -8.5 5.645 0.845 1 97 38 SER B O 1
ATOM 1495 N N . THR B 1 39 ? -9.266 7.477 1.819 1 95.5 39 THR B N 1
ATOM 1496 C CA . THR B 1 39 ? -10.383 6.816 2.484 1 95.5 39 THR B CA 1
ATOM 1497 C C . THR B 1 39 ? -11.633 7.691 2.443 1 95.5 39 THR B C 1
ATOM 1499 O O . THR B 1 39 ? -11.539 8.922 2.426 1 95.5 39 THR B O 1
ATOM 1502 N N . SER B 1 40 ? -12.797 7.102 2.346 1 95.19 40 SER B N 1
ATOM 1503 C CA . SER B 1 40 ? -14.062 7.836 2.35 1 95.19 40 SER B CA 1
ATOM 1504 C C . SER B 1 40 ? -14.555 8.086 3.771 1 95.19 40 SER B C 1
ATOM 1506 O O . SER B 1 40 ? -15.602 8.703 3.973 1 95.19 40 SER B O 1
ATOM 1508 N N . SER B 1 41 ? -13.852 7.648 4.758 1 94.81 41 SER B N 1
ATOM 1509 C CA . SER B 1 41 ? -14.164 7.82 6.176 1 94.81 41 SER B CA 1
ATOM 1510 C C . SER B 1 41 ? -13.227 8.836 6.824 1 94.81 41 SER B C 1
ATOM 1512 O O . SER B 1 41 ? -12.156 9.133 6.289 1 94.81 41 SER B O 1
ATOM 1514 N N . PRO B 1 42 ? -13.734 9.422 7.938 1 97.44 42 PRO B N 1
ATOM 1515 C CA . PRO B 1 42 ? -12.812 10.30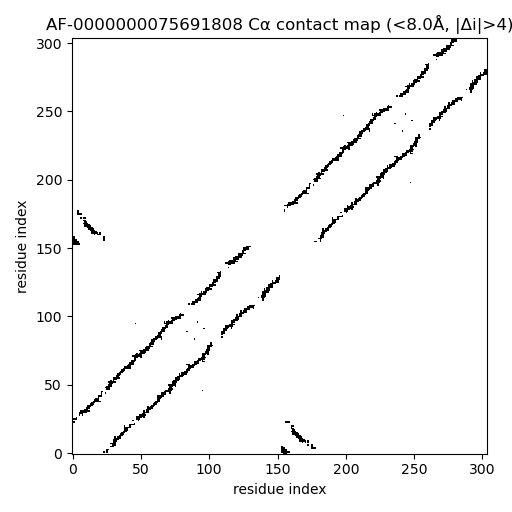5 8.648 1 97.44 42 PRO B CA 1
ATOM 1516 C C . PRO B 1 42 ? -11.5 9.617 9.023 1 97.44 42 PRO B C 1
ATOM 1518 O O . PRO B 1 42 ? -11.5 8.438 9.367 1 97.44 42 PRO B O 1
ATOM 1521 N N . LEU B 1 43 ? -10.484 10.336 8.898 1 97.44 43 LEU B N 1
ATOM 1522 C CA . LEU B 1 43 ? -9.156 9.789 9.148 1 97.44 43 LEU B CA 1
ATOM 1523 C C . LEU B 1 43 ? -8.422 10.594 10.219 1 97.44 43 LEU B C 1
ATOM 1525 O O . LEU B 1 43 ? -8.258 11.805 10.078 1 97.44 43 LEU B O 1
ATOM 1529 N N . THR B 1 44 ? -8.102 9.938 11.266 1 98.5 44 THR B N 1
ATOM 1530 C CA . THR B 1 44 ? -7.23 10.523 12.281 1 98.5 44 THR B CA 1
ATOM 1531 C C . THR B 1 44 ? -5.809 9.984 12.156 1 98.5 44 THR B C 1
ATOM 1533 O O . THR B 1 44 ? -5.598 8.773 12.188 1 98.5 44 THR B O 1
ATOM 1536 N N . ILE B 1 45 ? -4.875 10.867 11.883 1 97.94 45 ILE B N 1
ATOM 1537 C CA . ILE B 1 45 ? -3.463 10.5 11.93 1 97.94 45 ILE B CA 1
ATOM 1538 C C . ILE B 1 45 ? -2.938 10.641 13.352 1 97.94 45 ILE B C 1
ATOM 1540 O O . ILE B 1 45 ? -2.736 11.758 13.844 1 97.94 45 ILE B O 1
ATOM 1544 N N . HIS B 1 46 ? -2.613 9.539 13.945 1 96.75 46 HIS B N 1
ATOM 1545 C CA . HIS B 1 46 ? -2.262 9.516 15.359 1 96.75 46 HIS B CA 1
ATOM 1546 C C . HIS B 1 46 ? -0.792 9.867 15.562 1 96.75 46 HIS B C 1
ATOM 1548 O O . HIS B 1 46 ? -0.02 9.922 14.609 1 96.75 46 HIS B O 1
ATOM 1554 N N . ASN B 1 47 ? -0.532 10.094 16.859 1 97.69 47 ASN B N 1
ATOM 1555 C CA . ASN B 1 47 ? 0.854 10.352 17.234 1 97.69 47 ASN B CA 1
ATOM 1556 C C . ASN B 1 47 ? 1.784 9.25 16.734 1 97.69 47 ASN B C 1
ATOM 1558 O O . ASN B 1 47 ? 1.47 8.062 16.844 1 97.69 47 ASN B O 1
ATOM 1562 N N . GLY B 1 48 ? 2.799 9.711 15.992 1 95.81 48 GLY B N 1
ATOM 1563 C CA . GLY B 1 48 ? 3.852 8.789 15.602 1 95.81 48 GLY B CA 1
ATOM 1564 C C . GLY B 1 48 ? 3.611 8.141 14.258 1 95.81 48 GLY B C 1
ATOM 1565 O O . GLY B 1 48 ? 4.48 7.438 13.734 1 95.81 48 GLY B O 1
ATOM 1566 N N . THR B 1 49 ? 2.486 8.344 13.609 1 92.75 49 THR B N 1
ATOM 1567 C CA . THR B 1 49 ? 2.096 7.609 12.414 1 92.75 49 THR B CA 1
ATOM 1568 C C . THR B 1 49 ? 3.158 7.738 11.328 1 92.75 49 THR B C 1
ATOM 1570 O O . THR B 1 49 ? 3.557 6.742 10.719 1 92.75 49 THR B O 1
ATOM 1573 N N . PHE B 1 50 ? 3.734 8.992 11.109 1 94.5 50 PHE B N 1
ATOM 1574 C CA . PHE B 1 50 ? 4.727 9.203 10.062 1 94.5 50 PHE B CA 1
ATOM 1575 C C . PHE B 1 50 ? 6.039 9.703 10.656 1 94.5 50 PHE B C 1
ATOM 1577 O O . PHE B 1 50 ? 6.73 10.523 10.039 1 94.5 50 PHE B O 1
ATOM 1584 N N . ASN B 1 51 ? 6.383 9.234 11.859 1 95.06 51 ASN B N 1
ATOM 1585 C CA . ASN B 1 51 ? 7.574 9.75 12.531 1 95.06 51 ASN B CA 1
ATOM 1586 C C . ASN B 1 51 ? 8.844 9.102 11.984 1 95.06 51 ASN B C 1
ATOM 1588 O O . ASN B 1 51 ? 8.883 7.895 11.766 1 95.06 51 ASN B O 1
ATOM 1592 N N . ASN B 1 52 ? 9.867 9.914 11.75 1 94.44 52 ASN B N 1
ATOM 1593 C CA . ASN B 1 52 ? 11.227 9.508 11.406 1 94.44 52 ASN B CA 1
ATOM 1594 C C . ASN B 1 52 ? 11.266 8.758 10.078 1 94.44 52 ASN B C 1
ATOM 1596 O O . ASN B 1 52 ? 11.992 7.77 9.938 1 94.44 52 ASN B O 1
ATOM 1600 N N . MET B 1 53 ? 10.43 9.203 9.219 1 91.44 53 MET B N 1
ATOM 1601 C CA . MET B 1 53 ? 10.508 8.703 7.848 1 91.44 53 MET B CA 1
ATOM 1602 C C . MET B 1 53 ? 11.492 9.523 7.02 1 91.44 53 MET B C 1
ATOM 1604 O O . MET B 1 53 ? 11.094 10.445 6.305 1 91.44 53 MET B O 1
ATOM 1608 N N . LYS B 1 54 ? 12.734 9.164 7.066 1 90.62 54 LYS B N 1
ATOM 1609 C CA . LYS B 1 54 ? 13.844 9.984 6.578 1 90.62 54 LYS B CA 1
ATOM 1610 C C . LYS B 1 54 ? 13.844 10.047 5.051 1 90.62 54 LYS B C 1
ATOM 1612 O O . LYS B 1 54 ? 14.375 10.992 4.469 1 90.62 54 LYS B O 1
ATOM 1617 N N . LYS B 1 55 ? 13.211 9.039 4.461 1 91.44 55 LYS B N 1
ATOM 1618 C CA . LYS B 1 55 ? 13.266 9 3 1 91.44 55 LYS B CA 1
ATOM 1619 C C . LYS B 1 55 ? 11.945 9.445 2.387 1 91.44 55 LYS B C 1
ATOM 1621 O O . LYS B 1 55 ? 11.82 9.539 1.163 1 91.44 55 LYS B O 1
ATOM 1626 N N . LEU B 1 56 ? 10.961 9.766 3.182 1 94.56 56 LEU B N 1
ATOM 1627 C CA . LEU B 1 56 ? 9.648 10.148 2.664 1 94.56 56 LEU B CA 1
ATOM 1628 C C . LEU B 1 56 ? 9.719 11.477 1.924 1 94.56 56 LEU B C 1
ATOM 1630 O O . LEU B 1 56 ? 10.078 12.5 2.512 1 94.56 56 LEU B O 1
ATOM 1634 N N . ASN B 1 57 ? 9.344 11.422 0.624 1 97.12 57 ASN B N 1
ATOM 1635 C CA . ASN B 1 57 ? 9.406 12.609 -0.222 1 97.12 57 ASN B CA 1
ATOM 1636 C C . ASN B 1 57 ? 8.016 13.188 -0.471 1 97.12 57 ASN B C 1
ATOM 1638 O O . ASN B 1 57 ? 7.852 14.406 -0.562 1 97.12 57 ASN B O 1
ATOM 1642 N N . SER B 1 58 ? 7.074 12.281 -0.618 1 98.12 58 SER B N 1
ATOM 1643 C CA . SER B 1 58 ? 5.719 12.703 -0.942 1 98.12 58 SER B CA 1
ATOM 1644 C C . SER B 1 58 ? 4.691 11.992 -0.066 1 98.12 58 SER B C 1
ATOM 1646 O O . SER B 1 58 ? 4.707 10.766 0.049 1 98.12 58 SER B O 1
ATOM 1648 N N . LEU B 1 59 ? 3.859 12.797 0.618 1 98.25 59 LEU B N 1
ATOM 1649 C CA . LEU B 1 59 ? 2.736 12.312 1.417 1 98.25 59 LEU B CA 1
ATOM 1650 C C . LEU B 1 59 ? 1.433 12.961 0.971 1 98.25 59 LEU B C 1
ATOM 1652 O O . LEU B 1 59 ? 1.212 14.148 1.216 1 98.25 59 LEU B O 1
ATOM 1656 N N . ILE B 1 60 ? 0.578 12.211 0.278 1 98.69 60 ILE B N 1
ATOM 1657 C CA . ILE B 1 60 ? -0.717 12.68 -0.205 1 98.69 60 ILE B CA 1
ATOM 1658 C C . ILE B 1 60 ? -1.837 11.922 0.51 1 98.69 60 ILE B C 1
ATOM 1660 O O . ILE B 1 60 ? -1.872 10.695 0.496 1 98.69 60 ILE B O 1
ATOM 1664 N N . ILE B 1 61 ? -2.705 12.633 1.176 1 98.69 61 ILE B N 1
ATOM 1665 C CA . ILE B 1 61 ? -3.801 12.047 1.938 1 98.69 61 ILE B CA 1
ATOM 1666 C C . ILE B 1 61 ? -5.125 12.672 1.509 1 98.69 61 ILE B C 1
ATOM 1668 O O . ILE B 1 61 ? -5.25 13.898 1.447 1 98.69 61 ILE B O 1
ATOM 1672 N N . LYS B 1 62 ? -6.082 11.875 1.221 1 98.5 62 LYS B N 1
ATOM 1673 C CA . LYS B 1 62 ? -7.445 12.297 0.913 1 98.5 62 LYS B CA 1
ATOM 1674 C C . LYS B 1 62 ? -8.453 11.594 1.814 1 98.5 62 LYS B C 1
ATOM 1676 O O . LYS B 1 62 ? -8.422 10.367 1.959 1 98.5 62 LYS B O 1
ATOM 1681 N N . SER B 1 63 ? -9.258 12.328 2.43 1 98.38 63 SER B N 1
ATOM 1682 C CA . SER B 1 63 ? -10.312 11.805 3.291 1 98.38 63 SER B CA 1
ATOM 1683 C C . SER B 1 63 ? -11.453 12.812 3.439 1 98.38 63 SER B C 1
ATOM 1685 O O . SER B 1 63 ? -11.344 13.953 2.996 1 98.38 63 SER B O 1
ATOM 1687 N N . ASN B 1 64 ? -12.586 12.297 3.875 1 97.62 64 ASN B N 1
ATOM 1688 C CA . ASN B 1 64 ? -13.688 13.234 4.094 1 97.62 64 ASN B CA 1
ATOM 1689 C C . ASN B 1 64 ? -13.352 14.234 5.199 1 97.62 64 ASN B C 1
ATOM 1691 O O . ASN B 1 64 ? -13.773 15.391 5.141 1 97.62 64 ASN B O 1
ATOM 1695 N N . LYS B 1 65 ? -12.641 13.82 6.152 1 98.62 65 LYS B N 1
ATOM 1696 C CA . LYS B 1 65 ? -12.094 14.648 7.223 1 98.62 65 LYS B CA 1
ATOM 1697 C C . LYS B 1 65 ? -10.758 14.094 7.715 1 98.62 65 LYS B C 1
ATOM 1699 O O . LYS B 1 65 ? -10.602 12.883 7.883 1 98.62 65 LYS B O 1
ATOM 1704 N N . ILE B 1 66 ? -9.781 14.984 7.91 1 98.81 66 ILE B N 1
ATOM 1705 C CA . ILE B 1 66 ? -8.469 14.562 8.398 1 98.81 66 ILE B CA 1
ATOM 1706 C C . ILE B 1 66 ? -8.141 15.297 9.695 1 98.81 66 ILE B C 1
ATOM 1708 O O . ILE B 1 66 ? -8.312 16.516 9.789 1 98.81 66 ILE B O 1
ATOM 1712 N N . VAL B 1 67 ? -7.719 14.555 10.672 1 98.94 67 VAL B N 1
ATOM 1713 C CA . VAL B 1 67 ? -7.207 15.156 11.898 1 98.94 67 VAL B CA 1
ATOM 1714 C C . VAL B 1 67 ? -5.766 14.711 12.125 1 98.94 67 VAL B C 1
ATOM 1716 O O . VAL B 1 67 ? -5.492 13.523 12.281 1 98.94 67 VAL B O 1
ATOM 1719 N N . PHE B 1 68 ? -4.848 15.664 12.094 1 98.94 68 PHE B N 1
ATOM 1720 C CA . PHE B 1 68 ? -3.473 15.398 12.5 1 98.94 68 PHE B CA 1
ATOM 1721 C C . PHE B 1 68 ? -3.291 15.656 13.992 1 98.94 68 PHE B C 1
ATOM 1723 O O . PHE B 1 68 ? -3.34 16.812 14.438 1 98.94 68 PHE B O 1
ATOM 1730 N N . LYS B 1 69 ? -2.99 14.602 14.711 1 98.81 69 LYS B N 1
ATOM 1731 C CA . LYS B 1 69 ? -2.758 14.727 16.141 1 98.81 69 LYS B CA 1
ATOM 1732 C C . LYS B 1 69 ? -1.339 15.211 16.438 1 98.81 69 LYS B C 1
ATOM 1734 O O . LYS B 1 69 ? -0.486 15.211 15.539 1 98.81 69 LYS B O 1
ATOM 1739 N N . GLU B 1 70 ? -1.179 15.602 17.656 1 98.69 70 GLU B N 1
ATOM 1740 C CA . GLU B 1 70 ? 0.156 16.016 18.078 1 98.69 70 GLU B CA 1
ATOM 1741 C C . GLU B 1 70 ? 1.196 14.953 17.75 1 98.69 70 GLU B C 1
ATOM 1743 O O . GLU B 1 70 ? 0.979 13.766 18 1 98.69 70 GLU B O 1
ATOM 1748 N N . GLY B 1 71 ? 2.232 15.336 17.031 1 98.62 71 GLY B N 1
ATOM 1749 C CA . GLY B 1 71 ? 3.355 14.461 16.75 1 98.62 71 GLY B CA 1
ATOM 1750 C C . GLY B 1 71 ? 3.074 13.469 15.641 1 98.62 71 GLY B C 1
ATOM 1751 O O . GLY B 1 71 ? 3.748 12.438 15.531 1 98.62 71 GLY B O 1
ATOM 1752 N N . SER B 1 72 ? 2.127 13.695 14.797 1 98.12 72 SER B N 1
ATOM 1753 C CA . SER B 1 72 ? 1.71 12.703 13.812 1 98.12 72 SER B CA 1
ATOM 1754 C C . SER B 1 72 ? 2.691 12.641 12.648 1 98.12 72 SER B C 1
ATOM 1756 O O . SER B 1 72 ? 2.932 11.562 12.094 1 98.12 72 SER B O 1
ATOM 1758 N N . VAL B 1 73 ? 3.332 13.797 12.211 1 98.31 73 VAL B N 1
ATOM 1759 C CA . VAL B 1 73 ? 4.305 13.852 11.125 1 98.31 73 VAL B CA 1
ATOM 1760 C C . VAL B 1 73 ? 5.559 14.594 11.586 1 98.31 73 VAL B C 1
ATOM 1762 O O . VAL B 1 73 ? 5.617 15.82 11.531 1 98.31 73 VAL B O 1
ATOM 1765 N N . VAL B 1 74 ? 6.535 13.781 12.016 1 98.19 74 VAL B N 1
ATOM 1766 C CA . VAL B 1 74 ? 7.684 14.383 12.688 1 98.19 74 VAL B CA 1
ATOM 1767 C C . VAL B 1 74 ? 8.977 13.852 12.07 1 98.19 74 VAL B C 1
ATOM 1769 O O . VAL B 1 74 ? 9.109 12.656 11.828 1 98.19 74 VAL B O 1
ATOM 1772 N N . ASN B 1 75 ? 9.922 14.703 11.781 1 97.75 75 ASN B N 1
ATOM 1773 C CA . ASN B 1 75 ? 11.281 14.383 11.375 1 97.75 75 ASN B CA 1
ATOM 1774 C C . ASN B 1 75 ? 11.312 13.656 10.031 1 97.75 75 ASN B C 1
ATOM 1776 O O . ASN B 1 75 ? 12.023 12.664 9.875 1 97.75 75 ASN B O 1
ATOM 1780 N N . CYS B 1 76 ? 10.484 14.148 9.133 1 96.81 76 CYS B N 1
ATOM 1781 C CA . CYS B 1 76 ? 10.523 13.75 7.73 1 96.81 76 CYS B CA 1
ATOM 1782 C C . CYS B 1 76 ? 11.211 14.812 6.883 1 96.81 76 CYS B C 1
ATOM 1784 O O . CYS B 1 76 ? 10.562 15.477 6.07 1 96.81 76 CYS B O 1
ATOM 1786 N N . LYS B 1 77 ? 12.445 14.906 7 1 96.38 77 LYS B N 1
ATOM 1787 C CA . LYS B 1 77 ? 13.203 16.047 6.508 1 96.38 77 LYS B CA 1
ATOM 1788 C C . LYS B 1 77 ? 13.219 16.094 4.984 1 96.38 77 LYS B C 1
ATOM 1790 O O . LYS B 1 77 ? 13.438 17.141 4.383 1 96.38 77 LYS B O 1
ATOM 1795 N N . GLU B 1 78 ? 12.992 14.945 4.344 1 96.56 78 GLU B N 1
ATOM 1796 C CA . GLU B 1 78 ? 13 14.914 2.885 1 96.56 78 GLU B CA 1
ATOM 1797 C C . GLU B 1 78 ? 11.586 15.062 2.322 1 96.56 78 GLU B C 1
ATOM 1799 O O . GLU B 1 78 ? 11.391 15 1.106 1 96.56 78 GLU B O 1
ATOM 1804 N N . LEU B 1 79 ? 10.617 15.312 3.145 1 97.94 79 LEU B N 1
ATOM 1805 C CA . LEU B 1 79 ? 9.234 15.461 2.721 1 97.94 79 LEU B CA 1
ATOM 1806 C C . LEU B 1 79 ? 9 16.844 2.096 1 97.94 79 LEU B C 1
ATOM 1808 O O . LEU B 1 79 ? 8.82 17.828 2.809 1 97.94 79 LEU B O 1
ATOM 1812 N N . VAL B 1 80 ? 8.883 16.859 0.808 1 97.75 80 VAL B N 1
ATOM 1813 C CA . VAL B 1 80 ? 8.75 18.156 0.13 1 97.75 80 VAL B CA 1
ATOM 1814 C C . VAL B 1 80 ? 7.324 18.312 -0.4 1 97.75 80 VAL B C 1
ATOM 1816 O O . VAL B 1 80 ? 6.871 19.438 -0.646 1 97.75 80 VAL B O 1
ATOM 1819 N N . THR B 1 81 ? 6.68 17.172 -0.729 1 98.19 81 THR B N 1
ATOM 1820 C CA . THR B 1 81 ? 5.281 17.203 -1.139 1 98.19 81 THR B CA 1
ATOM 1821 C C . THR B 1 81 ? 4.375 16.703 -0.014 1 98.19 81 THR B C 1
ATOM 1823 O O . THR B 1 81 ? 4.348 15.508 0.284 1 98.19 81 THR B O 1
ATOM 1826 N N . PHE B 1 82 ? 3.789 17.641 0.691 1 98.62 82 PHE B N 1
ATOM 1827 C CA . PHE B 1 82 ? 2.816 17.375 1.745 1 98.62 82 PHE B CA 1
ATOM 1828 C C . PHE B 1 82 ? 1.453 17.938 1.378 1 98.62 82 PHE B C 1
ATOM 1830 O O . PHE B 1 82 ? 1.236 19.156 1.471 1 98.62 82 PHE B O 1
ATOM 1837 N N . ASP B 1 83 ? 0.493 17.031 1.004 1 98.62 83 ASP B N 1
ATOM 1838 C CA . ASP B 1 83 ? -0.763 17.469 0.409 1 98.62 83 ASP B CA 1
ATOM 1839 C C . ASP B 1 83 ? -1.953 16.75 1.029 1 98.62 83 ASP B C 1
ATOM 1841 O O . ASP B 1 83 ? -2.412 15.727 0.5 1 98.62 83 ASP B O 1
ATOM 1845 N N . PRO B 1 84 ? -2.402 17.203 2.182 1 98.81 84 PRO B N 1
ATOM 1846 C CA . PRO B 1 84 ? -3.68 16.734 2.717 1 98.81 84 PRO B CA 1
ATOM 1847 C C . PRO B 1 84 ? -4.883 17.438 2.09 1 98.81 84 PRO B C 1
ATOM 1849 O O . PRO B 1 84 ? -4.875 18.656 1.934 1 98.81 84 PRO B O 1
ATOM 1852 N N . SER B 1 85 ? -5.852 16.656 1.717 1 98.56 85 SER B N 1
ATOM 1853 C CA . SER B 1 85 ? -7.059 17.219 1.112 1 98.56 85 SER B CA 1
ATOM 1854 C C . SER B 1 85 ? -8.312 16.578 1.696 1 98.56 85 SER B C 1
ATOM 1856 O O . SER B 1 85 ? -8.352 15.367 1.936 1 98.56 85 SER B O 1
ATOM 1858 N N . SER B 1 86 ? -9.273 17.391 2.023 1 98.56 86 SER B N 1
ATOM 1859 C CA . SER B 1 86 ? -10.547 16.938 2.574 1 98.56 86 SER B CA 1
ATOM 1860 C C . SER B 1 86 ? -11.703 17.781 2.078 1 98.56 86 SER B C 1
ATOM 1862 O O . SER B 1 86 ? -11.547 18.984 1.856 1 98.56 86 SER B O 1
ATOM 1864 N N . ASP B 1 87 ? -12.875 17.078 1.956 1 95.25 87 ASP B N 1
ATOM 1865 C CA . ASP B 1 87 ? -14.078 17.812 1.579 1 95.25 87 ASP B CA 1
ATOM 1866 C C . ASP B 1 87 ? -14.656 18.562 2.775 1 95.25 87 ASP B C 1
ATOM 1868 O O . ASP B 1 87 ? -15.375 19.562 2.604 1 95.25 87 ASP B O 1
ATOM 1872 N N . ASP B 1 88 ? -14.312 18.141 3.922 1 98 88 ASP B N 1
ATOM 1873 C CA . ASP B 1 88 ? -14.85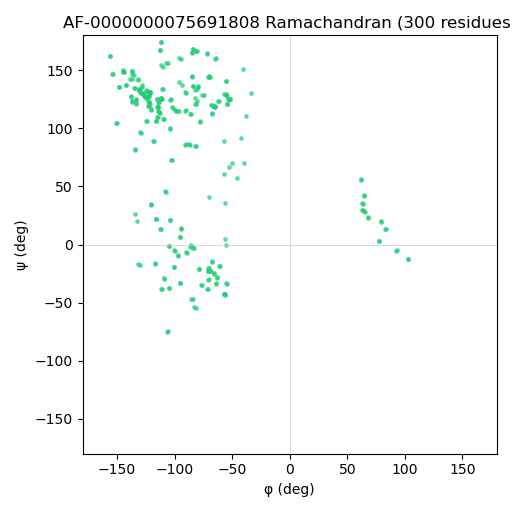9 18.734 5.141 1 98 88 ASP B CA 1
ATOM 1874 C C . ASP B 1 88 ? -13.812 19.594 5.848 1 98 88 ASP B C 1
ATOM 1876 O O . ASP B 1 88 ? -13.789 20.812 5.688 1 98 88 ASP B O 1
ATOM 1880 N N . ALA B 1 89 ? -12.883 18.969 6.48 1 98.69 89 ALA B N 1
ATOM 1881 C CA . ALA B 1 89 ? -11.906 19.75 7.23 1 98.69 89 ALA B CA 1
ATOM 1882 C C . ALA B 1 89 ? -10.586 19 7.359 1 98.69 89 ALA B C 1
ATOM 1884 O O . ALA B 1 89 ? -10.562 17.781 7.422 1 98.69 89 ALA B O 1
ATOM 1885 N N . VAL B 1 90 ? -9.508 19.75 7.359 1 98.88 90 VAL B N 1
ATOM 1886 C CA . VAL B 1 90 ? -8.203 19.266 7.793 1 98.88 90 VAL B CA 1
ATOM 1887 C C . VAL B 1 90 ? -7.777 20 9.062 1 98.88 90 VAL B C 1
ATOM 1889 O O . VAL B 1 90 ? -7.574 21.219 9.055 1 98.88 90 VAL B O 1
ATOM 1892 N N . VAL B 1 91 ? -7.695 19.234 10.141 1 98.94 91 VAL B N 1
ATOM 1893 C CA . VAL B 1 91 ? -7.379 19.797 11.453 1 98.94 91 VAL B CA 1
ATOM 1894 C C . VAL B 1 91 ? -5.926 19.5 11.805 1 98.94 91 VAL B C 1
ATOM 1896 O O . VAL B 1 91 ? -5.496 18.344 11.773 1 98.94 91 VAL B O 1
ATOM 1899 N N . PHE B 1 92 ? -5.176 20.516 12.102 1 98.88 92 PHE B N 1
ATOM 1900 C CA . PHE B 1 92 ? -3.807 20.391 12.586 1 98.88 92 PHE B CA 1
ATOM 1901 C C . PHE B 1 92 ? -3.713 20.781 14.055 1 98.88 92 PHE B C 1
ATOM 1903 O O . PHE B 1 92 ? -3.752 21.969 14.391 1 98.88 92 PHE B O 1
ATOM 1910 N N . GLU B 1 93 ? -3.527 19.781 14.906 1 98.81 93 GLU B N 1
ATOM 1911 C CA . GLU B 1 93 ? -3.334 20.078 16.328 1 98.81 93 GLU B CA 1
ATOM 1912 C C . GLU B 1 93 ? -1.968 20.703 16.578 1 98.81 93 GLU B C 1
ATOM 1914 O O . GLU B 1 93 ? -1.104 20.703 15.695 1 98.81 93 GLU B O 1
ATOM 1919 N N . ALA B 1 94 ? -1.851 21.281 17.766 1 98.5 94 ALA B N 1
ATOM 1920 C CA . ALA B 1 94 ? -0.564 21.875 18.141 1 98.5 94 ALA B CA 1
ATOM 1921 C C . ALA B 1 94 ? 0.555 20.844 18.031 1 98.5 94 ALA B C 1
ATOM 1923 O O . ALA B 1 94 ? 0.387 19.688 18.438 1 98.5 94 ALA B O 1
ATOM 1924 N N . ASN B 1 95 ? 1.677 21.141 17.328 1 98.19 95 ASN B N 1
ATOM 1925 C CA . ASN B 1 95 ? 2.875 20.328 17.172 1 98.19 95 ASN B CA 1
ATOM 1926 C C . ASN B 1 95 ? 2.592 19.078 16.344 1 98.19 95 ASN B C 1
ATOM 1928 O O . ASN B 1 95 ? 3.262 18.047 16.516 1 98.19 95 ASN B O 1
ATOM 1932 N N . SER B 1 96 ? 1.581 19.109 15.555 1 98.81 96 SER B N 1
ATOM 1933 C CA . SER B 1 96 ? 1.251 17.906 14.773 1 98.81 96 SER B CA 1
ATOM 1934 C C . SER B 1 96 ? 2.275 17.672 13.672 1 98.81 96 SER B C 1
ATOM 1936 O O . SER B 1 96 ? 2.65 16.531 13.406 1 98.81 96 SER B O 1
ATOM 1938 N N . ILE B 1 97 ? 2.752 18.766 13.031 1 98.88 97 ILE B N 1
ATOM 1939 C CA . ILE B 1 97 ? 3.732 18.688 11.953 1 98.88 97 ILE B CA 1
ATOM 1940 C C . ILE B 1 97 ? 5.039 19.344 12.398 1 98.88 97 ILE B C 1
ATOM 1942 O O . ILE B 1 97 ? 5.07 20.531 12.719 1 98.88 97 ILE B O 1
ATOM 1946 N N . LYS B 1 98 ? 6.09 18.562 12.43 1 98.62 98 LYS B N 1
ATOM 1947 C CA . LYS B 1 98 ? 7.336 19.094 12.977 1 98.62 98 LYS B CA 1
ATOM 1948 C C . LYS B 1 98 ? 8.531 18.672 12.133 1 98.62 98 LYS B C 1
ATOM 1950 O O . LYS B 1 98 ? 8.711 17.484 11.844 1 98.62 98 LYS B O 1
ATOM 1955 N N . ASN B 1 99 ? 9.336 19.594 11.703 1 98.38 99 ASN B N 1
ATOM 1956 C CA . ASN B 1 99 ? 10.641 19.328 11.102 1 98.38 99 ASN B CA 1
ATOM 1957 C C . ASN B 1 99 ? 10.508 18.516 9.828 1 98.38 99 ASN B C 1
ATOM 1959 O O . ASN B 1 99 ? 11.148 17.469 9.688 1 98.38 99 ASN B O 1
ATOM 1963 N N . ILE B 1 100 ? 9.703 19.016 8.852 1 98.31 100 ILE B N 1
ATOM 1964 C CA . ILE B 1 100 ? 9.594 18.391 7.539 1 98.31 100 ILE B CA 1
ATOM 1965 C C . ILE B 1 100 ? 10.211 19.297 6.477 1 98.31 100 ILE B C 1
ATOM 1967 O O . ILE B 1 100 ? 10.586 20.438 6.766 1 98.31 100 ILE B O 1
ATOM 1971 N N . GLY B 1 101 ? 10.297 18.844 5.285 1 97.88 101 GLY B N 1
ATOM 1972 C CA . GLY B 1 101 ? 11.164 19.5 4.312 1 97.88 101 GLY B CA 1
ATOM 1973 C C . GLY B 1 101 ? 10.406 20.344 3.307 1 97.88 101 GLY B C 1
ATOM 1974 O O . GLY B 1 101 ? 10.938 20.672 2.244 1 97.88 101 GLY B O 1
ATOM 1975 N N . ILE B 1 102 ? 9.219 20.75 3.59 1 97.94 102 ILE B N 1
ATOM 1976 C CA . ILE B 1 102 ? 8.43 21.5 2.619 1 97.94 102 ILE B CA 1
ATOM 1977 C C . ILE B 1 102 ? 9.023 22.891 2.438 1 97.94 102 ILE B C 1
ATOM 1979 O O . ILE B 1 102 ? 9.508 23.5 3.396 1 97.94 102 ILE B O 1
ATOM 1983 N N . LEU B 1 103 ? 8.969 23.422 1.247 1 97.31 103 LEU B N 1
ATOM 1984 C CA . LEU B 1 103 ? 9.438 24.766 0.919 1 97.31 103 LEU B CA 1
ATOM 1985 C C . LEU B 1 103 ? 8.289 25.766 0.952 1 97.31 103 LEU B C 1
ATOM 1987 O O . LEU B 1 103 ? 8.5 26.953 1.216 1 97.31 103 LEU B O 1
ATOM 1991 N N . GLU B 1 104 ? 7.16 25.312 0.606 1 97.06 104 GLU B N 1
ATOM 1992 C CA . GLU B 1 104 ? 5.953 26.141 0.582 1 97.06 104 GLU B CA 1
ATOM 1993 C C . GLU B 1 104 ? 4.762 25.375 1.166 1 97.06 104 GLU B C 1
ATOM 1995 O O . GLU B 1 104 ? 4.738 24.141 1.162 1 97.06 104 GLU B O 1
ATOM 2000 N N . PHE B 1 105 ? 3.842 26.094 1.766 1 97.75 105 PHE B N 1
ATOM 2001 C CA . PHE B 1 105 ? 2.602 25.516 2.281 1 97.75 105 PHE B CA 1
ATOM 2002 C C . PHE B 1 105 ? 1.415 26.422 1.947 1 97.75 105 PHE B C 1
ATOM 2004 O O . PHE B 1 105 ? 1.439 27.625 2.225 1 97.75 105 PHE B O 1
ATOM 2011 N N . LYS B 1 106 ? 0.455 25.859 1.277 1 97.5 106 LYS B N 1
ATOM 2012 C CA . LYS B 1 106 ? -0.75 26.594 0.895 1 97.5 106 LYS B CA 1
ATOM 2013 C C . LYS B 1 106 ? -1.898 26.297 1.855 1 97.5 106 LYS B C 1
ATOM 2015 O O . LYS B 1 106 ? -2.395 25.172 1.913 1 97.5 106 LYS B O 1
ATOM 2020 N N . ILE B 1 107 ? -2.316 27.297 2.549 1 98.06 107 ILE B N 1
ATOM 2021 C CA . ILE B 1 107 ? -3.412 27.141 3.5 1 98.06 107 ILE B CA 1
ATOM 2022 C C . ILE B 1 107 ? -4.746 27.219 2.762 1 98.06 107 ILE B C 1
ATOM 2024 O O . ILE B 1 107 ? -4.996 28.156 2.006 1 98.06 107 ILE B O 1
ATOM 2028 N N . GLN B 1 108 ? -5.52 26.188 2.98 1 98 108 GLN B N 1
ATOM 2029 C CA . GLN B 1 108 ? -6.844 26.109 2.373 1 98 108 GLN B CA 1
ATOM 2030 C C . GLN B 1 108 ? -7.922 26.594 3.336 1 98 108 GLN B C 1
ATOM 2032 O O . GLN B 1 108 ? -7.711 26.625 4.551 1 98 108 GLN B O 1
ATOM 2037 N N . PRO B 1 109 ? -9.062 26.953 2.836 1 97.81 109 PRO B N 1
ATOM 2038 C CA . PRO B 1 109 ? -10.117 27.516 3.688 1 97.81 109 PRO B CA 1
ATOM 2039 C C . PRO B 1 109 ? -10.617 26.531 4.742 1 97.81 109 PRO B C 1
ATOM 2041 O O . PRO B 1 109 ? -11.07 26.938 5.812 1 97.81 109 PRO B O 1
ATOM 2044 N N . ASN B 1 110 ? -10.516 25.266 4.387 1 98.19 110 ASN B N 1
ATOM 2045 C CA . ASN B 1 110 ? -11.07 24.297 5.328 1 98.19 110 ASN B CA 1
ATOM 2046 C C . ASN B 1 110 ? -10 23.766 6.281 1 98.19 110 ASN B C 1
ATOM 2048 O O . ASN B 1 110 ? -10.219 22.781 6.98 1 98.19 110 ASN B O 1
ATOM 2052 N N . PHE B 1 111 ? -8.875 24.469 6.301 1 98.62 111 PHE B N 1
ATOM 2053 C CA . PHE B 1 111 ? -7.844 24.094 7.262 1 98.62 111 PHE B CA 1
ATOM 2054 C C . PHE B 1 111 ? -8.109 24.734 8.617 1 98.62 111 PHE B C 1
ATOM 2056 O O . PHE B 1 111 ? -8.508 25.891 8.688 1 98.62 111 PHE B O 1
ATOM 2063 N N . GLN B 1 112 ? -7.941 23.938 9.641 1 98.62 112 GLN B N 1
ATOM 2064 C CA . GLN B 1 112 ? -7.953 24.406 11.023 1 98.62 112 GLN B CA 1
ATOM 2065 C C . GLN B 1 112 ? -6.594 24.219 11.68 1 98.62 112 GLN B C 1
ATOM 2067 O O . GLN B 1 112 ? -6.207 23.094 12.008 1 98.62 112 GLN B O 1
ATOM 2072 N N . LEU B 1 113 ? -5.934 25.281 11.914 1 98.56 113 LEU B N 1
ATOM 2073 C CA . LEU B 1 113 ? -4.578 25.219 12.445 1 98.56 113 LEU B CA 1
ATOM 2074 C C . LEU B 1 113 ? -4.531 25.75 13.883 1 98.56 113 LEU B C 1
ATOM 2076 O O . LEU B 1 113 ? -4.992 26.859 14.148 1 98.56 113 LEU B O 1
ATOM 2080 N N . GLU B 1 114 ? -4.027 24.984 14.742 1 98.31 114 GLU B N 1
ATOM 2081 C CA . GLU B 1 114 ? -3.734 25.453 16.094 1 98.31 114 GLU B CA 1
ATOM 2082 C C . GLU B 1 114 ? -2.371 26.141 16.156 1 98.31 114 GLU B C 1
ATOM 2084 O O . GLU B 1 114 ? -1.555 25.984 15.242 1 98.31 114 GLU B O 1
ATOM 2089 N N . ILE B 1 115 ? -2.133 26.859 17.234 1 97.44 115 ILE B N 1
ATOM 2090 C CA . ILE B 1 115 ? -0.847 27.531 17.422 1 97.44 115 ILE B CA 1
ATOM 2091 C C . ILE B 1 115 ? 0.266 26.484 17.484 1 97.44 115 ILE B C 1
ATOM 2093 O O . ILE B 1 115 ? 0.138 25.469 18.172 1 97.44 115 ILE B O 1
ATOM 2097 N N . GLY B 1 116 ? 1.249 26.609 16.625 1 98.12 116 GLY B N 1
ATOM 2098 C CA . GLY B 1 116 ? 2.406 25.734 16.594 1 98.12 116 GLY B CA 1
ATOM 2099 C C . GLY B 1 116 ? 2.16 24.453 15.812 1 98.12 116 GLY B C 1
ATOM 2100 O O . GLY B 1 116 ? 2.896 23.469 15.969 1 98.12 116 GLY B O 1
ATOM 2101 N N . SER B 1 117 ? 1.088 24.391 15.055 1 98.31 117 SER B N 1
ATOM 2102 C CA . SER B 1 117 ? 0.796 23.172 14.305 1 98.31 117 SER B CA 1
ATOM 2103 C C . SER B 1 117 ? 1.972 22.766 13.422 1 98.31 117 SER B C 1
ATOM 2105 O O . SER B 1 117 ? 2.277 21.578 13.289 1 98.31 117 SER B O 1
ATOM 2107 N N . PHE B 1 118 ? 2.697 23.781 12.891 1 98.44 118 PHE B N 1
ATOM 2108 C CA . PHE B 1 118 ? 3.93 23.562 12.141 1 98.44 118 PHE B CA 1
ATOM 2109 C C . PHE B 1 118 ? 5.125 24.141 12.883 1 98.44 118 PHE B C 1
ATOM 2111 O O . PHE B 1 118 ? 5.188 25.359 13.117 1 98.44 118 PHE B O 1
ATOM 2118 N N . SER B 1 119 ? 6.008 23.25 13.211 1 98.31 119 SER B N 1
ATOM 2119 C CA . SER B 1 119 ? 7.156 23.734 13.969 1 98.31 119 SER B CA 1
ATOM 2120 C C . SER B 1 119 ? 8.461 23.219 13.375 1 98.31 119 SER B C 1
ATOM 2122 O O . SER B 1 119 ? 8.531 22.094 12.891 1 98.31 119 SER B O 1
ATOM 2124 N N . LYS B 1 120 ? 9.531 24 13.328 1 98.12 120 LYS B N 1
ATOM 2125 C CA . LYS B 1 120 ? 10.906 23.656 12.977 1 98.12 120 LYS B CA 1
ATOM 2126 C C . LYS B 1 120 ? 11 23.188 11.523 1 98.12 120 LYS B C 1
ATOM 2128 O O . LYS B 1 120 ? 11.781 22.297 11.203 1 98.12 120 LYS B O 1
ATOM 2133 N N . CYS B 1 121 ? 10.086 23.734 10.734 1 97.88 121 CYS B N 1
ATOM 2134 C CA . CYS B 1 121 ? 10.203 23.516 9.297 1 97.88 121 CYS B CA 1
ATOM 2135 C C . CYS B 1 121 ? 11.203 24.484 8.68 1 97.88 121 CYS B C 1
ATOM 2137 O O . CYS B 1 121 ? 10.82 25.516 8.109 1 97.88 121 CYS B O 1
ATOM 2139 N N . SER B 1 122 ? 12.414 24.109 8.75 1 96.31 122 SER B N 1
ATOM 2140 C CA . SER B 1 122 ? 13.531 25.031 8.562 1 96.31 122 SER B CA 1
ATOM 2141 C C . SER B 1 122 ? 13.648 25.469 7.102 1 96.31 122 SER B C 1
ATOM 2143 O O . SER B 1 122 ? 14.281 26.484 6.797 1 96.31 122 SER B O 1
ATOM 2145 N N . GLU B 1 123 ? 13.07 24.688 6.223 1 96.81 123 GLU B N 1
ATOM 2146 C CA . GLU B 1 123 ? 13.203 25.016 4.805 1 96.81 123 GLU B CA 1
ATOM 2147 C C . GLU B 1 123 ? 11.984 25.781 4.305 1 96.81 123 GLU B C 1
ATOM 2149 O O . GLU B 1 123 ? 11.969 26.281 3.174 1 96.81 123 GLU B O 1
ATOM 2154 N N . LEU B 1 124 ? 10.945 25.875 5.094 1 97.62 124 LEU B N 1
ATOM 2155 C CA . LEU B 1 124 ? 9.711 26.531 4.68 1 97.62 124 LEU B CA 1
ATOM 2156 C C . LEU B 1 124 ? 9.938 28.016 4.441 1 97.62 124 LEU B C 1
ATOM 2158 O O . LEU B 1 124 ? 10.25 28.75 5.375 1 97.62 124 LEU B O 1
ATOM 2162 N N . GLU B 1 125 ? 9.711 28.469 3.229 1 96.19 125 GLU B N 1
ATOM 2163 C CA . GLU B 1 125 ? 9.984 29.844 2.852 1 96.19 125 GLU B CA 1
ATOM 2164 C C . GLU B 1 125 ? 8.688 30.609 2.59 1 96.19 125 GLU B C 1
ATOM 2166 O O . GLU B 1 125 ? 8.586 31.797 2.922 1 96.19 125 GLU B O 1
ATOM 2171 N N . ASN B 1 126 ? 7.73 29.922 1.972 1 96.62 126 ASN B N 1
ATOM 2172 C CA . ASN B 1 126 ? 6.555 30.641 1.485 1 96.62 126 ASN B CA 1
ATOM 2173 C C . ASN B 1 126 ? 5.266 30.031 2.035 1 96.62 126 ASN B C 1
ATOM 2175 O O . ASN B 1 126 ? 5.098 28.812 2.041 1 96.62 126 ASN B O 1
ATOM 2179 N N . ILE B 1 127 ? 4.398 30.922 2.52 1 97.31 127 ILE B N 1
ATOM 2180 C CA . ILE B 1 127 ? 3.025 30.547 2.848 1 97.31 127 ILE B CA 1
ATOM 2181 C C . ILE B 1 127 ? 2.066 31.219 1.866 1 97.31 127 ILE B C 1
ATOM 2183 O O . ILE B 1 127 ? 2.174 32.406 1.603 1 97.31 127 ILE B O 1
ATOM 2187 N N . THR B 1 128 ? 1.271 30.453 1.264 1 96.75 128 THR B N 1
ATOM 2188 C CA . THR B 1 128 ? 0.229 30.984 0.396 1 96.75 128 THR B CA 1
ATOM 2189 C C . THR B 1 128 ? -1.151 30.766 1.012 1 96.75 128 THR B C 1
ATOM 2191 O O . THR B 1 128 ? -1.45 29.688 1.517 1 96.75 128 THR B O 1
ATOM 2194 N N . LEU B 1 129 ? -1.998 31.797 1.009 1 97.38 129 LEU B N 1
ATOM 2195 C CA . LEU B 1 129 ? -3.387 31.703 1.446 1 97.38 129 LEU B CA 1
ATOM 2196 C C . LEU B 1 129 ? -4.316 31.5 0.256 1 97.38 129 LEU B C 1
ATOM 2198 O O . LEU B 1 129 ? -4.383 32.344 -0.637 1 97.38 129 LEU B O 1
ATOM 2202 N N . ALA B 1 130 ? -4.918 30.359 0.253 1 96.94 130 ALA B N 1
ATOM 2203 C CA . ALA B 1 130 ? -5.859 30.094 -0.83 1 96.94 130 ALA B CA 1
ATOM 2204 C C . ALA B 1 130 ? -7.051 31.047 -0.764 1 96.94 130 ALA B C 1
ATOM 2206 O O . ALA B 1 130 ? -7.305 31.672 0.273 1 96.94 130 ALA B O 1
ATOM 2207 N N . ARG B 1 131 ? -7.68 31.172 -1.848 1 96.62 131 ARG B N 1
ATOM 2208 C CA . ARG B 1 131 ? -8.898 31.969 -1.868 1 96.62 131 ARG B CA 1
ATOM 2209 C C . ARG B 1 131 ? -9.898 31.484 -0.832 1 96.62 131 ARG B C 1
ATOM 2211 O O . ARG B 1 131 ? -10.133 30.281 -0.713 1 96.62 131 ARG B O 1
ATOM 221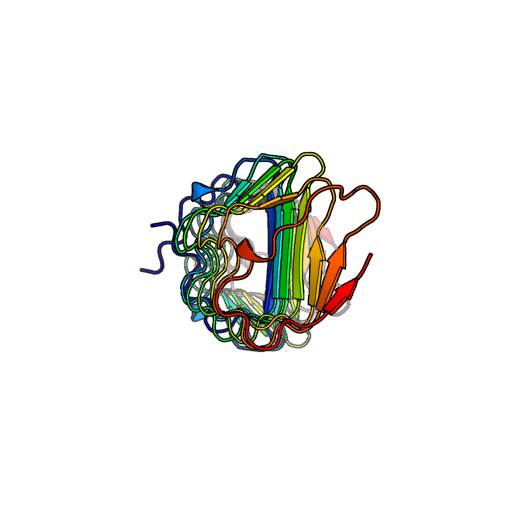8 N N . GLY B 1 132 ? -10.414 32.406 -0.01 1 96.62 132 GLY B N 1
ATOM 2219 C CA . GLY B 1 132 ? -11.414 32.031 0.977 1 96.62 132 GLY B CA 1
ATOM 2220 C C . GLY B 1 132 ? -10.852 31.906 2.379 1 96.62 132 GLY B C 1
ATOM 2221 O O . GLY B 1 132 ? -11.602 31.812 3.352 1 96.62 132 GLY B O 1
ATOM 2222 N N . VAL B 1 133 ? -9.5 31.906 2.391 1 96.25 133 VAL B N 1
ATOM 2223 C CA . VAL B 1 133 ? -8.883 31.906 3.715 1 96.25 133 VAL B CA 1
ATOM 2224 C C . VAL B 1 133 ? -9 33.281 4.344 1 96.25 133 VAL B C 1
ATOM 2226 O O . VAL B 1 133 ? -8.547 34.281 3.766 1 96.25 133 VAL B O 1
ATOM 2229 N N . THR B 1 134 ? -9.5 33.375 5.566 1 92.19 134 THR B N 1
ATOM 2230 C CA . THR B 1 134 ? -9.797 34.688 6.145 1 92.19 134 THR B CA 1
ATOM 2231 C C . THR B 1 134 ? -8.938 34.938 7.375 1 92.19 134 THR B C 1
ATOM 2233 O O . THR B 1 134 ? -8.883 36.062 7.875 1 92.19 134 THR B O 1
ATOM 2236 N N . THR B 1 135 ? -8.398 33.906 7.875 1 91.19 135 THR B N 1
ATOM 2237 C CA . THR B 1 135 ? -7.602 34.094 9.086 1 91.19 135 THR B CA 1
ATOM 2238 C C . THR B 1 135 ? -6.219 33.469 8.906 1 91.19 135 THR B C 1
ATOM 2240 O O . THR B 1 135 ? -6.074 32.438 8.266 1 91.19 135 THR B O 1
ATOM 2243 N N . PHE B 1 136 ? -5.195 34.188 9.367 1 93.44 136 PHE B N 1
ATOM 2244 C CA . PHE B 1 136 ? -3.826 33.688 9.398 1 93.44 136 PHE B CA 1
ATOM 2245 C C . PHE B 1 136 ? -3.107 34.156 10.656 1 93.44 136 PHE B C 1
ATOM 2247 O O . PHE B 1 136 ? -3.32 35.281 11.102 1 93.44 136 PHE B O 1
ATOM 2254 N N . SER B 1 137 ? -2.395 33.25 11.234 1 93.75 137 SER B N 1
ATOM 2255 C CA . SER B 1 137 ? -1.49 33.594 12.328 1 93.75 137 SER B CA 1
ATOM 2256 C C . SER B 1 137 ? -0.093 33.031 12.086 1 93.75 137 SER B C 1
ATOM 2258 O O . SER B 1 137 ? 0.062 31.844 11.758 1 93.75 137 SER B O 1
ATOM 2260 N N . GLY B 1 138 ? 0.908 33.875 12.219 1 93 138 GLY B N 1
ATOM 2261 C CA . GLY B 1 138 ? 2.279 33.406 12.148 1 93 138 GLY B CA 1
ATOM 2262 C C . GLY B 1 138 ? 2.611 32.375 13.234 1 93 138 GLY B C 1
ATOM 2263 O O . GLY B 1 138 ? 3.564 31.625 13.094 1 93 138 GLY B O 1
ATOM 2264 N N . GLY B 1 139 ? 1.743 32.375 14.258 1 96.06 139 GLY B N 1
ATOM 2265 C CA . GLY B 1 139 ? 1.933 31.453 15.367 1 96.06 139 GLY B CA 1
ATOM 2266 C C . GLY B 1 139 ? 1.725 30 14.977 1 96.06 139 GLY B C 1
ATOM 2267 O O . GLY B 1 139 ? 2.09 29.094 15.727 1 96.06 139 GLY B O 1
ATOM 2268 N N . TYR B 1 140 ? 1.145 29.766 13.859 1 96.88 140 TYR B N 1
ATOM 2269 C CA . TYR B 1 140 ? 0.996 28.391 13.398 1 96.88 140 TYR B CA 1
ATOM 2270 C C . TYR B 1 140 ? 2.354 27.766 13.086 1 96.88 140 TYR B C 1
ATOM 2272 O O . TYR B 1 140 ? 2.52 26.547 13.172 1 96.88 140 TYR B O 1
ATOM 2280 N N . PHE B 1 141 ? 3.326 28.672 12.758 1 97.44 141 PHE B N 1
ATOM 2281 C CA . PHE B 1 141 ? 4.629 28.234 12.266 1 97.44 141 PHE B CA 1
ATOM 2282 C C . PHE B 1 141 ? 5.738 28.672 13.219 1 97.44 141 PHE B C 1
ATOM 2284 O O . PHE B 1 141 ? 6.367 29.703 13.008 1 97.44 141 PHE B O 1
ATOM 2291 N N . LEU B 1 142 ? 5.992 27.812 14.172 1 97.38 142 LEU B N 1
ATOM 2292 C CA . LEU B 1 142 ? 6.992 28.141 15.18 1 97.38 142 LEU B CA 1
ATOM 2293 C C . LEU B 1 142 ? 8.375 27.672 14.75 1 97.38 142 LEU B C 1
ATOM 2295 O O . LEU B 1 142 ? 8.531 26.547 14.289 1 97.38 142 LEU B O 1
ATOM 2299 N N . ASP B 1 143 ? 9.398 28.547 14.812 1 97.12 143 ASP B N 1
ATOM 2300 C CA . ASP B 1 143 ? 10.797 28.234 14.531 1 97.12 143 ASP B CA 1
ATOM 2301 C C . ASP B 1 143 ? 10.992 27.844 13.07 1 97.12 143 ASP B C 1
ATOM 2303 O O . ASP B 1 143 ? 11.758 26.938 12.758 1 97.12 143 ASP B O 1
ATOM 2307 N N . CYS B 1 144 ? 10.164 28.359 12.234 1 96.5 144 CYS B N 1
ATOM 2308 C CA . CYS B 1 144 ? 10.344 28.266 10.789 1 96.5 144 CYS B CA 1
ATOM 2309 C C . CYS B 1 144 ? 11.148 29.453 10.266 1 96.5 144 CYS B C 1
ATOM 2311 O O . CYS B 1 144 ? 10.578 30.406 9.742 1 96.5 144 CYS B O 1
ATOM 2313 N N . GLU B 1 145 ? 12.375 29.312 10.305 1 95.19 145 GLU B N 1
ATOM 2314 C CA . GLU B 1 145 ? 13.297 30.438 10.266 1 95.19 145 GLU B CA 1
ATOM 2315 C C . GLU B 1 145 ? 13.328 31.078 8.883 1 95.19 145 GLU B C 1
ATOM 2317 O O . GLU B 1 145 ? 13.609 32.281 8.742 1 95.19 145 GLU B O 1
ATOM 2322 N N . LYS B 1 146 ? 13.102 30.297 7.93 1 95.19 146 LYS B N 1
ATOM 2323 C CA . LYS B 1 146 ? 13.203 30.844 6.578 1 95.19 146 LYS B CA 1
ATOM 2324 C C . LYS B 1 146 ? 11.867 31.406 6.113 1 95.19 146 LYS B C 1
ATOM 2326 O O . LYS B 1 146 ? 11.781 32.031 5.047 1 95.19 146 LYS B O 1
ATOM 2331 N N . MET B 1 147 ? 10.867 31.172 6.945 1 91.81 147 MET B N 1
ATOM 2332 C CA . MET B 1 147 ? 9.547 31.625 6.527 1 91.81 147 MET B CA 1
ATOM 2333 C C . MET B 1 147 ? 9.484 33.156 6.492 1 91.81 147 MET B C 1
ATOM 2335 O O . MET B 1 147 ? 9.688 33.812 7.516 1 91.81 147 MET B O 1
ATOM 2339 N N . ARG B 1 148 ? 9.352 33.844 5.242 1 85.81 148 ARG B N 1
ATOM 2340 C CA . ARG B 1 148 ? 9.398 35.281 5.148 1 85.81 148 ARG B CA 1
ATOM 2341 C C . ARG B 1 148 ? 8.219 35.812 4.348 1 85.81 148 ARG B C 1
ATOM 2343 O O . ARG B 1 148 ? 7.871 37 4.453 1 85.81 148 ARG B O 1
ATOM 2350 N N . ASN B 1 149 ? 7.602 34.875 3.596 1 89.94 149 ASN B N 1
ATOM 2351 C CA . ASN B 1 149 ? 6.605 35.375 2.66 1 89.94 149 ASN B CA 1
ATOM 2352 C C . ASN B 1 149 ? 5.238 34.719 2.889 1 89.94 149 ASN B C 1
ATOM 2354 O O . ASN B 1 149 ? 5.137 33.5 3.027 1 89.94 149 ASN B O 1
ATOM 2358 N N . VAL B 1 150 ? 4.316 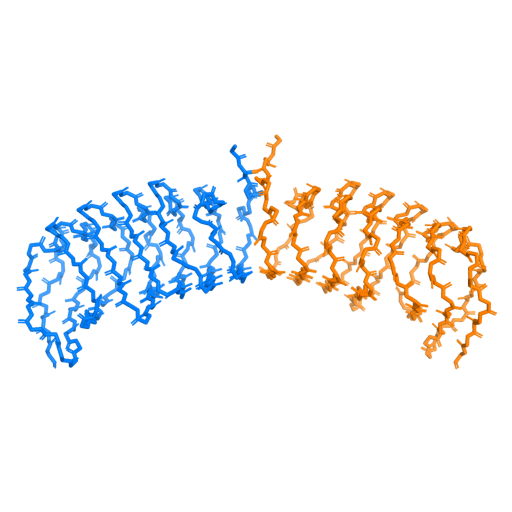35.562 3.115 1 89.62 150 VAL B N 1
ATOM 2359 C CA . VAL B 1 150 ? 2.922 35.125 3.115 1 89.62 150 VAL B CA 1
ATOM 2360 C C . VAL B 1 150 ? 2.186 35.781 1.944 1 89.62 150 VAL B C 1
ATOM 2362 O O . VAL B 1 150 ? 2.172 37 1.812 1 89.62 150 VAL B O 1
ATOM 2365 N N . LYS B 1 151 ? 1.785 35.062 1.079 1 87.81 151 LYS B N 1
ATOM 2366 C CA . LYS B 1 151 ? 1.101 35.562 -0.104 1 87.81 151 LYS B CA 1
ATOM 2367 C C . LYS B 1 151 ? -0.375 35.188 -0.098 1 87.81 151 LYS B C 1
ATOM 2369 O O . LYS B 1 151 ? -0.742 34.125 0.433 1 87.81 151 LYS B O 1
ATOM 2374 N N . THR B 1 152 ? -1.25 36 -0.761 1 86.5 152 THR B N 1
ATOM 2375 C CA . THR B 1 152 ? -2.67 35.719 -0.924 1 86.5 152 THR B CA 1
ATOM 2376 C C . THR B 1 152 ? -2.99 35.375 -2.379 1 86.5 152 THR B C 1
ATOM 2378 O O . THR B 1 152 ? -2.328 35.875 -3.295 1 86.5 152 THR B O 1
#

pLDDT: mean 92.04, std 13.38, range [24.22, 98.94]

Organism: Trichomonas vaginalis (strain ATCC PRA-98 / G3) (NCBI:txid412133)

Solvent-accessible surface area (backbone atoms only — not comparable to full-atom values): 13758 Å² total; per-residue (Å²): 122,30,26,53,40,76,36,59,62,31,39,33,40,37,41,35,26,72,42,70,52,35,91,59,59,49,42,53,57,25,29,32,29,32,42,37,40,38,27,70,23,59,33,45,41,43,64,40,22,41,22,50,13,59,52,22,31,34,44,39,37,38,21,40,25,37,38,34,29,48,40,12,38,25,46,18,54,46,24,49,42,78,46,78,46,47,84,56,32,40,37,32,31,48,44,9,34,29,30,34,31,27,45,60,48,72,45,50,55,49,52,42,75,30,66,25,15,36,24,44,24,56,53,22,31,38,37,36,40,36,84,78,46,85,78,86,62,73,55,28,47,35,69,26,76,46,49,77,41,76,44,112,131,64,33,44,34,84,39,62,58,34,40,32,39,37,40,36,25,73,42,69,51,36,91,41,59,62,40,53,54,27,24,36,29,31,42,37,40,38,26,69,23,59,33,45,42,43,63,39,24,40,22,51,13,60,52,22,31,34,44,39,37,38,23,40,25,37,36,34,28,47,39,14,39,24,46,18,54,48,23,48,44,78,47,78,45,45,85,57,31,39,37,32,32,49,42,9,35,29,30,33,31,25,44,60,50,72,44,49,55,49,51,41,74,30,68,25,15,35,24,43,24,56,54,22,31,38,35,36,41,35,85,78,47,85,77,85,62,74,54,28,48,36,70,26,74,47,48,78,44,77,44,114

InterPro domains:
  IPR026906 BspA-type LRR region [PF13306] (44-151)
  IPR032675 Leucine-rich repeat domain superfamily [G3DSA:3.80.10.10] (3-152)